Protein AF-A0A439D5F4-F1 (afdb_monomer)

Mean predicted aligned error: 13.76 Å

Structure (mmCIF, N/CA/C/O backbone):
data_AF-A0A439D5F4-F1
#
_entry.id   AF-A0A439D5F4-F1
#
loop_
_atom_site.group_PDB
_atom_site.id
_atom_site.type_symbol
_atom_site.label_atom_id
_atom_site.label_alt_id
_atom_site.label_comp_id
_atom_site.label_asym_id
_atom_site.label_entity_id
_atom_site.label_seq_id
_atom_site.pdbx_PDB_ins_code
_atom_site.Cartn_x
_atom_site.Cartn_y
_atom_site.Cartn_z
_atom_site.occupancy
_atom_site.B_iso_or_equiv
_atom_site.auth_seq_id
_atom_site.auth_comp_id
_atom_site.auth_asym_id
_atom_site.auth_atom_id
_atom_site.pdbx_PDB_model_num
ATOM 1 N N . MET A 1 1 ? 36.143 61.617 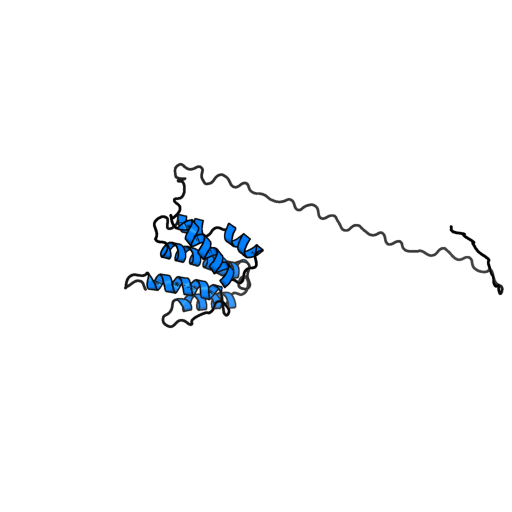34.468 1.00 37.94 1 MET A N 1
ATOM 2 C CA . MET A 1 1 ? 36.555 61.877 35.862 1.00 37.94 1 MET A CA 1
ATOM 3 C C . MET A 1 1 ? 35.369 61.564 36.759 1.00 37.94 1 MET A C 1
ATOM 5 O O . MET A 1 1 ? 34.377 62.273 36.701 1.00 37.94 1 MET A O 1
ATOM 9 N N . THR A 1 2 ? 35.429 60.448 37.481 1.00 38.16 2 THR A N 1
ATOM 10 C CA . THR A 1 2 ? 34.544 60.109 38.608 1.00 38.16 2 THR A CA 1
ATOM 11 C C . THR A 1 2 ? 34.894 60.964 39.829 1.00 38.16 2 THR A C 1
ATOM 13 O O . THR A 1 2 ? 36.027 61.440 39.935 1.00 38.16 2 THR A O 1
ATOM 16 N N . PRO A 1 3 ? 33.954 61.110 40.775 1.00 37.88 3 PRO A N 1
ATOM 17 C CA . PRO A 1 3 ? 34.287 60.671 42.128 1.00 37.88 3 PRO A CA 1
ATOM 18 C C . PRO A 1 3 ? 33.161 59.903 42.841 1.00 37.88 3 PRO A C 1
ATOM 20 O O . PRO A 1 3 ? 31.982 60.003 42.519 1.00 37.88 3 PRO A O 1
ATOM 23 N N . SER A 1 4 ? 33.609 59.113 43.814 1.00 30.73 4 SER A N 1
ATOM 24 C CA . SER A 1 4 ? 32.890 58.249 44.755 1.00 30.73 4 SER A CA 1
ATOM 25 C C . SER A 1 4 ? 32.649 58.981 46.079 1.00 30.73 4 SER A C 1
ATOM 27 O O . SER A 1 4 ? 33.542 59.729 46.470 1.00 30.73 4 SER A O 1
ATOM 29 N N . VAL A 1 5 ? 31.543 58.713 46.794 1.00 31.83 5 VAL A N 1
ATOM 30 C CA . VAL A 1 5 ? 31.436 58.857 48.267 1.00 31.83 5 VAL A CA 1
ATOM 31 C C . VAL A 1 5 ? 30.406 57.855 48.826 1.00 31.83 5 VAL A C 1
ATOM 33 O O . VAL A 1 5 ? 29.333 57.671 48.257 1.00 31.83 5 VAL A O 1
ATOM 36 N N . ILE A 1 6 ? 30.759 57.219 49.950 1.00 29.55 6 ILE A N 1
ATOM 37 C CA . ILE A 1 6 ? 30.029 56.188 50.707 1.00 29.55 6 ILE A CA 1
ATOM 38 C C . ILE A 1 6 ? 29.497 56.750 52.048 1.00 29.55 6 ILE A C 1
ATOM 40 O O . ILE A 1 6 ? 30.208 57.493 52.714 1.00 29.55 6 ILE A O 1
ATOM 44 N N . MET A 1 7 ? 28.285 56.286 52.407 1.00 28.64 7 MET A N 1
ATOM 45 C CA . MET A 1 7 ? 27.590 56.108 53.711 1.00 28.64 7 MET A CA 1
ATOM 46 C C . MET A 1 7 ? 27.517 57.204 54.785 1.00 28.64 7 MET A C 1
ATOM 48 O O . MET A 1 7 ? 28.527 57.713 55.255 1.00 28.64 7 MET A O 1
ATOM 52 N N . GLN A 1 8 ? 26.307 57.324 55.361 1.00 27.80 8 GLN A N 1
ATOM 53 C CA . GLN A 1 8 ? 26.107 57.469 56.808 1.00 27.80 8 GLN A CA 1
ATOM 54 C C . GLN A 1 8 ? 24.756 56.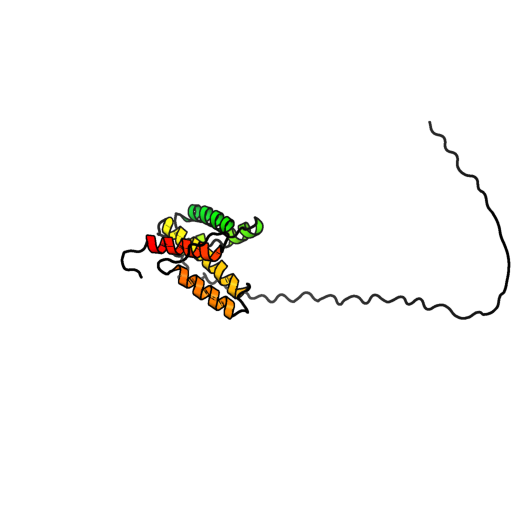898 57.296 1.00 27.80 8 GLN A C 1
ATOM 56 O O . GLN A 1 8 ? 23.768 56.850 56.568 1.00 27.80 8 GLN A O 1
ATOM 61 N N . THR A 1 9 ? 24.806 56.427 58.541 1.00 32.09 9 THR A N 1
ATOM 62 C CA . THR A 1 9 ? 23.892 55.600 59.348 1.00 32.09 9 THR A CA 1
ATOM 63 C C . THR A 1 9 ? 22.757 56.389 60.011 1.00 32.09 9 THR A C 1
ATOM 65 O O . THR A 1 9 ? 22.969 57.538 60.377 1.00 32.09 9 THR A O 1
ATOM 68 N N . THR A 1 10 ? 21.626 55.743 60.321 1.00 30.59 10 THR A N 1
ATOM 69 C CA . THR A 1 10 ? 20.812 56.057 61.517 1.00 30.59 10 THR A CA 1
ATOM 70 C C . THR A 1 10 ? 20.206 54.779 62.108 1.00 30.59 10 THR A C 1
ATOM 72 O O . THR A 1 10 ? 19.880 53.840 61.383 1.00 30.59 10 THR A O 1
ATOM 75 N N . ALA A 1 11 ? 20.140 54.739 63.437 1.00 31.47 11 ALA A N 1
ATOM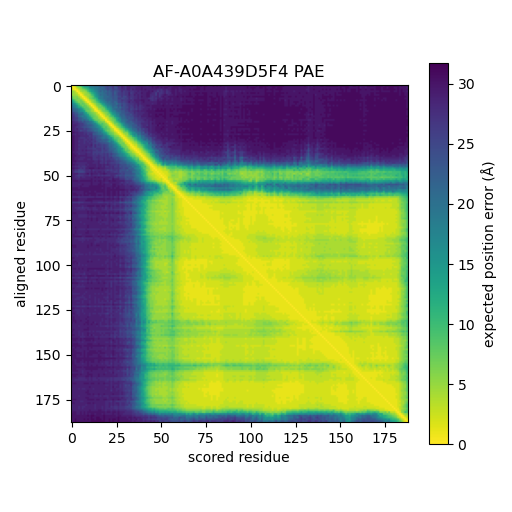 76 C CA . ALA A 1 11 ? 19.578 53.685 64.274 1.00 31.47 11 ALA A CA 1
ATOM 77 C C . ALA A 1 11 ? 18.358 54.246 65.019 1.00 31.47 11 ALA A C 1
ATOM 79 O O . ALA A 1 11 ? 18.370 55.431 65.334 1.00 31.47 11 ALA A O 1
ATOM 80 N N . ASP A 1 12 ? 17.385 53.396 65.356 1.00 32.75 12 ASP A N 1
ATOM 81 C CA . ASP A 1 12 ? 16.349 53.672 66.361 1.00 32.75 12 ASP A CA 1
ATOM 82 C C . ASP A 1 12 ? 16.028 52.400 67.170 1.00 32.75 12 ASP A C 1
ATOM 84 O O . ASP A 1 12 ? 16.261 51.275 66.725 1.00 32.75 12 ASP A O 1
ATOM 88 N N . VAL A 1 13 ? 15.575 52.610 68.408 1.00 30.94 13 VAL A N 1
ATOM 89 C CA . VAL A 1 13 ? 15.826 51.793 69.609 1.00 30.94 13 VAL A CA 1
ATOM 90 C C . VAL A 1 13 ? 14.531 51.555 70.432 1.00 30.94 13 VAL A C 1
ATOM 92 O O . VAL A 1 13 ? 13.838 52.524 70.713 1.00 30.94 13 VAL A O 1
ATOM 95 N N . LEU A 1 14 ? 14.321 50.289 70.880 1.00 35.31 14 LEU A N 1
ATOM 96 C CA . LEU A 1 14 ? 13.646 49.727 72.108 1.00 35.31 14 LEU A CA 1
ATOM 97 C C . LEU A 1 14 ? 12.112 49.881 72.334 1.00 35.31 14 LEU A C 1
ATOM 99 O O . LEU A 1 14 ? 11.541 50.782 71.728 1.00 35.31 14 LEU A O 1
ATOM 103 N N . PRO A 1 15 ? 11.400 49.030 73.151 1.00 39.34 15 PRO A N 1
ATOM 104 C CA . PRO A 1 15 ? 11.728 48.449 74.498 1.00 39.34 15 PRO A CA 1
ATOM 105 C C . PRO A 1 15 ? 11.286 46.962 74.697 1.00 39.34 15 PRO A C 1
ATOM 107 O O . PRO A 1 15 ? 10.858 46.335 73.738 1.00 39.34 15 PRO A O 1
ATOM 110 N N . GLU A 1 16 ? 11.227 46.290 75.860 1.00 32.47 16 GLU A N 1
ATOM 111 C CA . GLU A 1 16 ? 11.994 46.115 77.117 1.00 32.47 16 GLU A CA 1
ATOM 112 C C . GLU A 1 16 ? 11.330 44.888 77.828 1.00 32.47 16 GLU A C 1
ATOM 114 O O . GLU A 1 16 ? 10.107 44.848 77.852 1.00 32.47 16 GLU A O 1
ATOM 119 N N . GLN A 1 17 ? 12.127 43.912 78.322 1.00 31.16 17 GLN A N 1
ATOM 120 C CA . GLN A 1 17 ? 11.945 42.895 79.418 1.00 31.16 17 GLN A CA 1
ATOM 121 C C . GLN A 1 17 ? 10.594 42.133 79.616 1.00 31.16 17 GLN A C 1
ATOM 123 O O . GLN A 1 17 ? 9.529 42.657 79.348 1.00 31.16 17 GLN A O 1
ATOM 128 N N . ALA A 1 18 ? 10.450 40.899 80.131 1.00 28.98 18 ALA A N 1
ATOM 129 C CA . ALA A 1 18 ? 11.205 39.857 80.861 1.00 28.98 18 ALA A CA 1
ATOM 130 C C . ALA A 1 18 ? 10.537 38.490 80.481 1.00 28.98 18 ALA A C 1
ATOM 132 O O . ALA A 1 18 ? 9.513 38.498 79.808 1.00 28.98 18 ALA A O 1
ATOM 133 N N . ASP A 1 19 ? 10.983 37.267 80.770 1.00 36.06 19 ASP A N 1
ATOM 134 C CA . ASP A 1 19 ? 11.368 36.637 82.035 1.00 36.06 19 ASP A CA 1
ATOM 135 C C . ASP A 1 19 ? 11.936 35.239 81.697 1.00 36.06 19 ASP A C 1
ATOM 137 O O . ASP A 1 19 ? 11.441 34.537 80.809 1.00 36.06 19 ASP A O 1
ATOM 141 N N . HIS A 1 20 ? 13.005 34.853 82.387 1.00 36.19 20 HIS A N 1
ATOM 142 C CA . HIS A 1 20 ? 13.717 33.597 82.203 1.00 36.19 20 HIS A CA 1
ATOM 143 C C . HIS A 1 20 ? 13.084 32.509 83.067 1.00 36.19 20 HIS A C 1
ATOM 145 O O . HIS A 1 20 ? 13.501 32.280 84.201 1.00 36.19 20 HIS A O 1
ATOM 151 N N . SER A 1 21 ? 12.136 31.762 82.511 1.00 34.81 21 SER A N 1
ATOM 152 C CA . SER A 1 21 ? 11.763 30.478 83.097 1.00 34.81 21 SER A CA 1
ATOM 153 C C . SER A 1 21 ? 11.324 29.489 82.027 1.00 34.81 21 SER A C 1
ATOM 155 O O . SER A 1 21 ? 10.547 29.827 81.141 1.00 34.81 21 SER A O 1
ATOM 157 N N . SER A 1 22 ? 11.819 28.257 82.157 1.00 34.31 22 SER A N 1
ATOM 158 C CA . SER A 1 22 ? 11.564 27.050 81.351 1.00 34.31 22 SER A CA 1
ATOM 159 C C . SER A 1 22 ? 12.495 26.794 80.150 1.00 34.31 22 SER A C 1
ATOM 161 O O . SER A 1 22 ? 12.175 26.968 78.979 1.00 34.31 22 SER A O 1
ATOM 163 N N . LEU A 1 23 ? 13.680 26.266 80.475 1.00 37.53 23 LEU A N 1
ATOM 164 C CA . LEU A 1 23 ? 14.451 25.404 79.579 1.00 37.53 23 LEU A CA 1
ATOM 165 C C . LEU A 1 23 ? 13.646 24.122 79.308 1.00 37.53 23 LEU A C 1
ATOM 167 O O . LEU A 1 23 ? 13.549 23.262 80.183 1.00 37.53 23 LEU A O 1
ATOM 171 N N . THR A 1 24 ? 13.123 23.970 78.091 1.00 36.16 24 THR A N 1
ATOM 172 C CA . THR A 1 24 ? 12.555 22.699 77.616 1.00 36.16 24 THR A CA 1
ATOM 173 C C . THR A 1 24 ? 12.920 22.457 76.149 1.00 36.16 24 THR A C 1
ATOM 175 O O . THR A 1 24 ? 12.371 23.088 75.261 1.00 36.16 24 THR A O 1
ATOM 178 N N . GLN A 1 25 ? 13.897 21.556 75.985 1.00 34.09 25 GLN A N 1
ATOM 179 C CA . GLN A 1 25 ? 14.253 20.626 74.894 1.00 34.09 25 GLN A CA 1
ATOM 180 C C . GLN A 1 25 ? 14.259 21.070 73.405 1.00 34.09 25 GLN A C 1
ATOM 182 O O . GLN A 1 25 ? 13.336 21.725 72.938 1.00 34.09 25 GLN A O 1
ATOM 187 N N . PRO A 1 26 ? 15.295 20.672 72.629 1.00 33.34 26 PRO A N 1
ATOM 188 C CA . PRO A 1 26 ? 15.460 21.077 71.234 1.00 33.34 26 PRO A CA 1
ATOM 189 C C . PRO A 1 26 ? 14.440 20.425 70.287 1.00 33.34 26 PRO A C 1
ATOM 191 O O . PRO A 1 26 ? 14.163 19.231 70.367 1.00 33.34 26 PRO A O 1
ATOM 194 N N . ASP A 1 27 ? 13.937 21.253 69.371 1.00 36.59 27 ASP A N 1
ATOM 195 C CA . ASP A 1 27 ? 12.922 20.964 68.358 1.00 36.59 27 ASP A CA 1
ATOM 196 C C . ASP A 1 27 ? 13.448 20.003 67.271 1.00 36.59 27 ASP A C 1
ATOM 198 O O . ASP A 1 27 ? 14.426 20.281 66.566 1.00 36.59 27 ASP A O 1
ATOM 202 N N . GLU A 1 28 ? 12.794 18.847 67.143 1.00 37.41 28 GLU A N 1
ATOM 203 C CA . GLU A 1 28 ? 13.060 17.822 66.135 1.00 37.41 28 GLU A CA 1
ATOM 204 C C . GLU A 1 28 ? 12.654 18.313 64.737 1.00 37.41 28 GLU A C 1
ATOM 206 O O . GLU A 1 28 ? 11.601 17.967 64.189 1.00 37.41 28 GLU A O 1
ATOM 211 N N . THR A 1 29 ? 13.534 19.071 64.085 1.00 38.25 29 THR A N 1
ATOM 212 C CA . THR A 1 29 ? 13.390 19.322 62.649 1.00 38.25 29 THR A CA 1
ATOM 213 C C . THR A 1 29 ? 13.688 18.026 61.892 1.00 38.25 29 THR A C 1
ATOM 215 O O . THR A 1 29 ? 14.838 17.676 61.624 1.00 38.25 29 THR A O 1
ATOM 218 N N . LYS A 1 30 ? 12.627 17.286 61.549 1.00 43.28 30 LYS A N 1
ATOM 219 C CA . LYS A 1 30 ? 12.653 16.086 60.702 1.00 43.28 30 LYS A CA 1
ATOM 220 C C . LYS A 1 30 ? 13.284 16.394 59.343 1.00 43.28 30 LYS A C 1
ATOM 222 O O . LYS A 1 30 ? 12.599 16.752 58.384 1.00 43.28 30 LYS A O 1
ATOM 227 N N . MET A 1 31 ? 14.587 16.162 59.229 1.00 36.16 31 MET A N 1
ATOM 228 C CA . MET A 1 31 ? 15.261 16.003 57.947 1.00 36.16 31 MET A CA 1
ATOM 229 C C . MET A 1 31 ? 14.763 14.690 57.328 1.00 36.16 31 MET A C 1
ATOM 231 O O . MET A 1 31 ? 15.283 13.612 57.608 1.00 36.16 31 MET A O 1
ATOM 235 N N . LYS A 1 32 ? 13.691 14.753 56.527 1.00 48.19 32 LYS A N 1
ATOM 236 C CA . LYS A 1 32 ? 13.244 13.607 55.727 1.00 48.19 32 LYS A CA 1
ATOM 237 C C . LYS A 1 32 ? 14.382 13.227 54.783 1.00 48.19 32 LYS A C 1
ATOM 239 O O . LYS A 1 32 ? 14.607 13.901 53.779 1.00 48.19 32 LYS A O 1
ATOM 244 N N . LEU A 1 33 ? 15.092 12.149 55.111 1.00 41.66 33 LEU A N 1
ATOM 245 C CA . LEU A 1 33 ? 16.032 11.503 54.207 1.00 41.66 33 LEU A CA 1
ATOM 246 C C . LEU A 1 33 ? 15.288 11.210 52.897 1.00 41.66 33 LEU A C 1
ATOM 248 O O . LEU A 1 33 ? 14.329 10.435 52.868 1.00 41.66 33 LEU A O 1
ATOM 252 N N . ARG A 1 34 ? 15.700 11.862 51.809 1.00 46.78 34 ARG A N 1
ATOM 253 C CA . ARG A 1 34 ? 15.220 11.545 50.466 1.00 46.78 34 ARG A CA 1
ATOM 254 C C . ARG A 1 34 ? 15.757 10.163 50.118 1.00 46.78 34 ARG A C 1
ATOM 256 O O . ARG A 1 34 ? 16.908 10.038 49.714 1.00 46.78 34 ARG A O 1
ATOM 263 N N . VAL A 1 35 ? 14.934 9.134 50.301 1.00 50.44 35 VAL A N 1
ATOM 264 C CA . VAL A 1 35 ? 15.250 7.778 49.845 1.00 50.44 35 VAL A CA 1
ATOM 265 C C . VAL A 1 35 ? 15.429 7.846 48.322 1.00 50.44 35 VAL A C 1
ATOM 267 O O . VAL A 1 35 ? 14.503 8.286 47.629 1.00 50.44 35 VAL A O 1
ATOM 270 N N . PRO A 1 36 ? 16.606 7.494 47.776 1.00 53.06 36 PRO A N 1
ATOM 271 C CA . PRO A 1 36 ? 16.790 7.414 46.336 1.00 53.06 36 PRO A CA 1
ATOM 272 C C . PRO A 1 36 ? 15.773 6.422 45.770 1.00 53.06 36 PRO A C 1
ATOM 274 O O . PRO A 1 36 ? 15.643 5.309 46.279 1.00 53.06 36 PRO A O 1
ATOM 277 N N . LYS A 1 37 ? 15.035 6.815 44.724 1.00 55.03 37 LYS A N 1
ATOM 278 C CA . LYS A 1 37 ? 14.256 5.841 43.950 1.00 55.03 37 LYS A CA 1
ATOM 279 C C . LYS A 1 37 ? 15.229 4.758 43.465 1.00 55.03 37 LYS A C 1
ATOM 281 O O . LYS A 1 37 ? 16.321 5.129 43.025 1.00 55.03 37 LYS A O 1
ATOM 286 N N . PRO A 1 38 ? 14.867 3.465 43.541 1.00 50.81 38 PRO A N 1
ATOM 287 C CA . PRO A 1 38 ? 15.734 2.403 43.058 1.00 50.81 38 PRO A CA 1
ATOM 288 C C . PRO A 1 38 ? 16.098 2.697 41.604 1.00 50.81 38 PRO A C 1
ATOM 290 O O . PRO A 1 38 ? 15.226 2.966 40.773 1.00 50.81 38 PRO A O 1
ATOM 293 N N . VAL A 1 39 ? 17.401 2.713 41.329 1.00 60.22 39 VAL A N 1
ATOM 294 C CA . VAL A 1 39 ? 17.927 2.761 39.968 1.00 60.22 39 VAL A CA 1
ATOM 295 C C . VAL A 1 39 ? 17.353 1.532 39.274 1.00 60.22 39 VAL A C 1
ATOM 297 O O . VAL A 1 39 ? 17.641 0.414 39.692 1.00 60.22 39 VAL A O 1
ATOM 300 N N . LYS A 1 40 ? 16.479 1.726 38.279 1.00 62.97 40 LYS A N 1
ATOM 301 C CA . LYS A 1 40 ? 16.047 0.614 37.429 1.00 62.97 40 LYS A CA 1
ATOM 302 C C . LYS A 1 40 ? 17.314 0.058 36.789 1.00 62.97 40 LYS A C 1
ATOM 304 O O . LYS A 1 40 ? 17.977 0.784 36.046 1.00 62.97 40 LYS A O 1
ATOM 309 N N . GLU A 1 41 ? 17.675 -1.176 37.132 1.00 62.59 41 GLU A N 1
ATOM 310 C CA . GLU A 1 41 ? 18.752 -1.877 36.443 1.00 62.59 41 GLU A CA 1
ATOM 311 C C . GLU A 1 41 ? 18.462 -1.842 34.938 1.00 62.59 41 GLU A C 1
ATOM 313 O O . GLU A 1 41 ? 17.293 -1.941 34.543 1.00 62.59 41 GLU A O 1
ATOM 318 N N . PRO A 1 42 ? 19.479 -1.623 34.089 1.00 62.69 42 PRO A N 1
ATOM 319 C CA . PRO A 1 42 ? 19.266 -1.583 32.654 1.00 62.69 42 PRO A CA 1
ATOM 320 C C . PRO A 1 42 ? 18.644 -2.914 32.229 1.00 62.69 42 PRO A C 1
ATOM 322 O O . PRO A 1 42 ? 19.258 -3.964 32.410 1.00 62.69 42 PRO A O 1
ATOM 325 N N . GLU A 1 43 ? 17.418 -2.866 31.697 1.00 71.31 43 GLU A N 1
ATOM 326 C CA . GLU A 1 43 ? 16.736 -4.050 31.180 1.00 71.31 43 GLU A CA 1
ATOM 327 C C . GLU A 1 43 ? 17.685 -4.791 30.240 1.00 71.31 43 GLU A C 1
ATOM 329 O O . GLU A 1 43 ? 18.160 -4.246 29.237 1.00 71.31 43 GLU A O 1
ATOM 334 N N . GLN A 1 44 ? 18.011 -6.030 30.605 1.00 73.62 44 GLN A N 1
ATOM 335 C CA . GLN A 1 44 ? 18.928 -6.860 29.846 1.00 73.62 44 GLN A CA 1
ATOM 336 C C . GLN A 1 44 ? 18.295 -7.136 28.480 1.00 73.62 44 GLN A C 1
ATOM 338 O O . GLN A 1 44 ? 17.391 -7.963 28.354 1.00 73.62 44 GLN A O 1
ATOM 343 N N . ARG A 1 45 ? 18.738 -6.399 27.453 1.00 78.50 45 ARG A N 1
ATOM 344 C CA . ARG A 1 45 ? 18.238 -6.541 26.082 1.00 78.50 45 ARG A CA 1
ATOM 345 C C . ARG A 1 45 ? 18.478 -7.973 25.618 1.00 78.50 45 ARG A C 1
ATOM 347 O O . ARG A 1 45 ? 19.611 -8.360 25.339 1.00 78.50 45 ARG A O 1
ATOM 354 N N . ARG A 1 46 ? 17.406 -8.760 25.536 1.00 87.50 46 ARG A N 1
ATOM 355 C CA . ARG A 1 46 ? 17.434 -10.082 24.909 1.00 87.50 46 ARG A CA 1
ATOM 356 C C . ARG A 1 46 ? 17.633 -9.873 23.411 1.00 87.50 46 ARG A C 1
ATOM 358 O O . ARG A 1 46 ? 16.856 -9.158 22.786 1.00 87.50 46 ARG A O 1
ATOM 365 N N . SER A 1 47 ? 18.676 -10.465 22.846 1.00 89.81 47 SER A N 1
ATOM 366 C CA . SER A 1 47 ? 18.932 -10.443 21.408 1.00 89.81 47 SER A CA 1
ATOM 367 C C . SER A 1 47 ? 18.980 -11.866 20.863 1.00 89.81 47 SER A C 1
ATOM 369 O O . SER A 1 47 ? 19.393 -12.802 21.547 1.00 89.81 47 SER A O 1
ATOM 371 N N . VAL A 1 48 ? 18.531 -12.022 19.620 1.00 91.88 48 VAL A N 1
ATOM 372 C CA . VAL A 1 48 ? 18.615 -13.270 18.859 1.00 91.88 48 VAL A CA 1
ATOM 373 C C . VAL A 1 48 ? 19.469 -12.994 17.629 1.00 91.88 48 VAL A C 1
ATOM 375 O O . VAL A 1 48 ? 19.321 -11.958 16.981 1.00 91.88 48 VAL A O 1
ATOM 378 N N . ARG A 1 49 ? 20.387 -13.907 17.307 1.00 92.44 49 ARG A N 1
ATOM 379 C CA . ARG A 1 49 ? 21.191 -13.830 16.084 1.00 92.44 49 ARG A CA 1
ATOM 380 C C . ARG A 1 49 ? 20.435 -14.514 14.949 1.00 92.44 49 ARG A C 1
ATOM 382 O O . ARG A 1 49 ? 20.309 -15.735 14.960 1.00 92.44 49 ARG A O 1
ATOM 389 N N . ILE A 1 50 ? 19.985 -13.739 13.965 1.00 89.56 50 ILE A N 1
ATOM 390 C CA . ILE A 1 50 ? 19.434 -14.284 12.719 1.00 89.56 50 ILE A CA 1
ATOM 391 C C . ILE A 1 50 ? 20.617 -14.727 11.835 1.00 89.56 50 ILE A C 1
ATOM 393 O O . ILE A 1 50 ? 21.521 -13.918 11.601 1.00 89.56 50 ILE A O 1
ATOM 397 N N . PRO A 1 51 ? 20.689 -16.002 11.409 1.00 89.62 51 PRO A N 1
ATOM 398 C CA . PRO A 1 51 ? 21.739 -16.470 10.506 1.00 89.62 51 PRO A CA 1
ATOM 399 C C . PRO A 1 51 ? 21.554 -15.893 9.096 1.00 89.62 51 PRO A C 1
ATOM 401 O O . PRO A 1 51 ? 20.492 -15.374 8.764 1.00 89.62 51 PRO A O 1
ATOM 404 N N . ASP A 1 52 ? 22.580 -16.001 8.251 1.00 86.69 52 ASP A N 1
ATOM 405 C CA . ASP A 1 52 ? 22.453 -15.621 6.844 1.00 86.69 52 ASP A CA 1
ATOM 406 C C . ASP A 1 52 ? 21.508 -16.585 6.109 1.00 86.69 52 ASP A C 1
ATOM 408 O O . ASP A 1 52 ? 21.877 -17.717 5.772 1.00 86.69 52 ASP A O 1
ATOM 412 N N . LEU A 1 53 ? 20.282 -16.114 5.869 1.00 83.69 53 LEU A N 1
ATOM 413 C CA . LEU A 1 53 ? 19.229 -16.857 5.179 1.00 83.69 53 LEU A CA 1
ATOM 414 C C . LEU A 1 53 ? 19.450 -16.932 3.655 1.00 83.69 53 LEU A C 1
ATOM 416 O O . LEU A 1 53 ? 18.754 -17.685 2.980 1.00 83.69 53 LEU A O 1
ATOM 420 N N . PHE A 1 54 ? 20.430 -16.201 3.111 1.00 78.38 54 PHE A N 1
ATOM 421 C CA . PHE A 1 54 ? 20.704 -16.076 1.675 1.00 78.38 54 PHE A CA 1
ATOM 422 C C . PHE A 1 54 ? 21.952 -16.847 1.225 1.00 78.38 54 PHE A C 1
ATOM 424 O O . PHE A 1 54 ? 22.462 -16.626 0.129 1.00 78.38 54 PHE A O 1
ATOM 431 N N . SER A 1 55 ? 22.430 -17.786 2.037 1.00 76.00 55 SER A N 1
ATOM 432 C CA . SER A 1 55 ? 23.659 -18.555 1.795 1.00 76.00 55 SER A CA 1
ATOM 433 C C . SER A 1 55 ? 23.484 -19.789 0.885 1.00 76.00 55 SER A C 1
ATOM 435 O O . SER A 1 55 ? 24.438 -20.531 0.649 1.00 76.00 55 SER A O 1
ATOM 437 N N . SER A 1 56 ? 22.278 -20.025 0.354 1.00 75.94 56 SER A N 1
ATOM 438 C CA . SER A 1 56 ? 21.953 -21.183 -0.496 1.00 75.94 56 SER A CA 1
ATOM 439 C C . SER A 1 56 ? 22.341 -20.983 -1.968 1.00 75.94 56 SER A C 1
ATOM 441 O O . SER A 1 56 ? 22.295 -19.874 -2.489 1.00 75.94 56 SER A O 1
ATOM 443 N N . ILE A 1 57 ? 22.614 -22.080 -2.687 1.00 60.88 57 ILE A N 1
ATOM 444 C CA . ILE A 1 57 ? 22.801 -22.100 -4.154 1.00 60.88 57 ILE A CA 1
ATOM 445 C C . ILE A 1 57 ? 21.583 -21.559 -4.928 1.00 60.88 57 ILE A C 1
ATOM 447 O O . ILE A 1 57 ? 21.716 -21.104 -6.059 1.00 60.88 57 ILE A O 1
ATOM 451 N N . MET A 1 58 ? 20.404 -21.570 -4.299 1.00 64.31 58 MET A N 1
ATOM 452 C CA . MET A 1 58 ? 19.165 -21.002 -4.843 1.00 64.31 58 MET A CA 1
ATOM 453 C C . MET A 1 58 ? 19.024 -19.495 -4.574 1.00 64.31 58 MET A C 1
ATOM 455 O O . MET A 1 58 ? 18.025 -18.894 -4.959 1.00 64.31 58 MET A O 1
ATOM 459 N N . SER A 1 59 ? 20.002 -18.877 -3.905 1.00 75.62 59 SER A N 1
ATOM 460 C CA . SER A 1 59 ? 20.008 -17.451 -3.587 1.00 75.62 59 SER A CA 1
ATOM 461 C C . SER A 1 59 ? 20.426 -16.646 -4.816 1.00 75.62 59 SER A C 1
ATOM 463 O O . SER A 1 59 ? 21.574 -16.238 -4.997 1.00 75.62 59 SER A O 1
ATOM 465 N N . THR A 1 60 ? 19.483 -16.481 -5.736 1.00 76.69 60 THR A N 1
ATOM 466 C CA . THR A 1 60 ? 19.667 -15.641 -6.915 1.00 76.69 60 THR A CA 1
ATOM 467 C C . THR A 1 60 ? 19.502 -14.178 -6.544 1.00 76.69 60 THR A C 1
ATOM 469 O O . THR A 1 60 ? 18.625 -13.825 -5.753 1.00 76.69 60 THR A O 1
ATOM 472 N N . ARG A 1 61 ? 20.302 -13.302 -7.162 1.00 81.75 61 ARG A N 1
ATOM 473 C CA . ARG A 1 61 ? 20.072 -11.860 -7.041 1.00 81.75 61 ARG A CA 1
ATOM 474 C C . ARG A 1 61 ? 18.670 -11.532 -7.561 1.00 81.75 61 ARG A C 1
ATOM 476 O O . ARG A 1 61 ? 18.342 -11.968 -8.666 1.00 81.75 61 ARG A O 1
ATOM 483 N N . PRO A 1 62 ? 17.864 -10.777 -6.803 1.00 83.62 62 PRO A N 1
ATOM 484 C CA . PRO A 1 62 ? 16.533 -10.417 -7.249 1.00 83.62 62 PRO A CA 1
ATOM 485 C C . PRO A 1 62 ? 16.613 -9.564 -8.515 1.00 83.62 62 PRO A C 1
ATOM 487 O O . PRO A 1 62 ? 17.429 -8.645 -8.616 1.00 83.62 62 PRO A O 1
ATOM 490 N N . VAL A 1 63 ? 15.753 -9.874 -9.482 1.00 92.12 63 VAL A N 1
ATOM 491 C CA . VAL A 1 63 ? 15.546 -9.019 -10.650 1.00 92.12 63 VAL A CA 1
ATOM 492 C C . VAL A 1 63 ? 14.635 -7.878 -10.220 1.00 92.12 63 VAL A C 1
ATOM 494 O O . VAL A 1 63 ? 13.559 -8.109 -9.677 1.00 92.12 63 VAL A O 1
ATOM 497 N N . VAL A 1 64 ? 15.077 -6.645 -10.450 1.00 95.88 64 VAL A N 1
ATOM 498 C CA . VAL A 1 64 ? 14.302 -5.443 -10.137 1.00 95.88 64 VAL A CA 1
ATOM 499 C C . VAL A 1 64 ? 13.646 -4.947 -11.418 1.00 95.88 64 VAL A C 1
ATOM 501 O O . VAL A 1 64 ? 14.315 -4.797 -12.441 1.00 95.88 64 VAL A O 1
ATOM 504 N N . ASN A 1 65 ? 12.341 -4.688 -11.360 1.00 98.06 65 ASN A N 1
ATOM 505 C CA . ASN A 1 65 ? 11.589 -4.114 -12.467 1.00 98.06 65 ASN A CA 1
ATOM 506 C C . ASN A 1 65 ? 12.220 -2.798 -12.958 1.00 98.06 65 ASN A C 1
ATOM 508 O O . ASN A 1 65 ? 12.536 -1.908 -12.167 1.00 98.06 65 ASN A O 1
ATOM 512 N N . GLN A 1 66 ? 12.353 -2.653 -14.279 1.00 97.88 66 GLN A N 1
ATOM 513 C CA . GLN A 1 66 ? 12.935 -1.473 -14.932 1.00 97.88 66 GLN A CA 1
ATOM 514 C C . GLN A 1 66 ? 12.251 -0.144 -14.557 1.00 97.88 66 GLN A C 1
ATOM 516 O O . GLN A 1 66 ? 12.887 0.906 -14.587 1.00 97.88 66 GLN A O 1
ATOM 521 N N . ASN A 1 67 ? 10.972 -0.186 -14.174 1.00 98.25 67 ASN A N 1
ATOM 522 C CA . ASN A 1 67 ? 10.176 0.988 -13.817 1.00 98.25 67 ASN A CA 1
ATOM 523 C C . ASN A 1 67 ? 10.289 1.375 -12.329 1.00 98.25 67 ASN A C 1
ATOM 525 O O . ASN A 1 67 ? 9.670 2.356 -11.916 1.00 98.25 67 ASN A O 1
ATOM 529 N N . HIS A 1 68 ? 11.072 0.638 -11.527 1.00 97.94 68 HIS A N 1
ATOM 530 C CA . HIS A 1 68 ? 11.157 0.786 -10.069 1.00 97.94 68 HIS A CA 1
ATOM 531 C C . HIS A 1 68 ? 11.320 2.242 -9.616 1.00 97.94 68 HIS A C 1
ATOM 533 O O . HIS A 1 68 ? 10.505 2.736 -8.847 1.00 97.94 68 HIS A O 1
ATOM 539 N N . PHE A 1 69 ? 12.335 2.958 -10.110 1.00 97.62 69 PHE A N 1
ATOM 540 C CA . PHE A 1 69 ? 12.636 4.308 -9.618 1.00 97.62 69 PHE A CA 1
ATOM 541 C C . PHE A 1 69 ? 11.501 5.304 -9.872 1.00 97.62 69 PHE A C 1
ATOM 543 O O . PHE A 1 69 ? 11.199 6.129 -9.009 1.00 97.62 69 PHE A O 1
ATOM 550 N N . LYS A 1 70 ? 10.860 5.215 -11.044 1.00 98.25 70 LYS A N 1
ATOM 551 C CA . LYS A 1 70 ? 9.738 6.083 -11.406 1.00 98.25 70 LYS A CA 1
ATOM 552 C C . LYS A 1 70 ? 8.519 5.771 -10.538 1.00 98.25 70 LYS A C 1
ATOM 554 O O . LYS A 1 70 ? 8.008 6.662 -9.860 1.00 98.25 70 LYS A O 1
ATOM 559 N N . VAL A 1 71 ? 8.113 4.500 -10.508 1.00 98.44 71 VAL A N 1
ATOM 560 C CA . VAL A 1 71 ? 6.919 4.053 -9.778 1.00 98.44 71 VAL A CA 1
ATOM 561 C C . VAL A 1 71 ? 7.076 4.264 -8.276 1.00 98.44 71 VAL A C 1
ATOM 563 O O . VAL A 1 71 ? 6.138 4.734 -7.639 1.00 98.44 71 VAL A O 1
ATOM 566 N N . LYS A 1 72 ? 8.268 4.026 -7.718 1.00 98.19 72 LYS A N 1
ATOM 567 C CA . LYS A 1 72 ? 8.587 4.317 -6.317 1.00 98.19 72 LYS A CA 1
ATOM 568 C C . LYS A 1 72 ? 8.363 5.786 -5.990 1.00 98.19 72 LYS A C 1
ATOM 570 O O . LYS A 1 72 ? 7.619 6.108 -5.072 1.00 98.19 72 LYS A O 1
ATOM 575 N N . ALA A 1 73 ? 8.979 6.683 -6.760 1.00 98.12 73 ALA A N 1
ATOM 576 C CA . ALA A 1 73 ? 8.906 8.112 -6.485 1.00 98.12 73 ALA A CA 1
ATOM 577 C C . ALA A 1 73 ? 7.462 8.638 -6.561 1.00 98.12 73 ALA A C 1
ATOM 579 O O . ALA A 1 73 ? 7.063 9.485 -5.764 1.00 98.12 73 ALA A O 1
ATOM 580 N N . GLU A 1 74 ? 6.673 8.154 -7.519 1.00 98.12 74 GLU A N 1
ATOM 581 C CA . GLU A 1 74 ? 5.258 8.513 -7.645 1.00 98.12 74 GLU A CA 1
ATOM 582 C C . GLU A 1 74 ? 4.386 7.866 -6.562 1.00 98.12 74 GLU A C 1
ATOM 584 O O . GLU A 1 74 ? 3.429 8.490 -6.099 1.00 98.12 74 GLU A O 1
ATOM 589 N N . GLY A 1 75 ? 4.685 6.625 -6.180 1.00 98.00 75 GLY A N 1
ATOM 590 C CA . GLY A 1 75 ? 3.986 5.863 -5.146 1.00 98.00 75 GLY A CA 1
ATOM 591 C C . GLY A 1 75 ? 4.138 6.487 -3.778 1.00 98.00 75 GLY A C 1
ATOM 592 O O . GLY A 1 75 ? 3.141 6.838 -3.153 1.00 98.00 75 GLY A O 1
ATOM 593 N N . ASP A 1 76 ? 5.384 6.729 -3.380 1.00 98.06 76 ASP A N 1
ATOM 594 C CA . ASP A 1 76 ? 5.724 7.304 -2.082 1.00 98.06 76 ASP A CA 1
ATOM 595 C C . ASP A 1 76 ? 5.097 8.697 -1.918 1.00 98.06 76 ASP A C 1
ATOM 597 O O . ASP A 1 76 ? 4.485 8.993 -0.896 1.00 98.06 76 ASP A O 1
ATOM 601 N N . ARG A 1 77 ? 5.152 9.551 -2.953 1.00 98.00 77 ARG A N 1
ATOM 602 C CA . ARG A 1 77 ? 4.495 10.871 -2.905 1.00 98.00 77 ARG A CA 1
ATOM 603 C C . ARG A 1 77 ? 2.980 10.767 -2.772 1.00 98.00 77 ARG A C 1
ATOM 605 O O . ARG A 1 77 ? 2.372 11.579 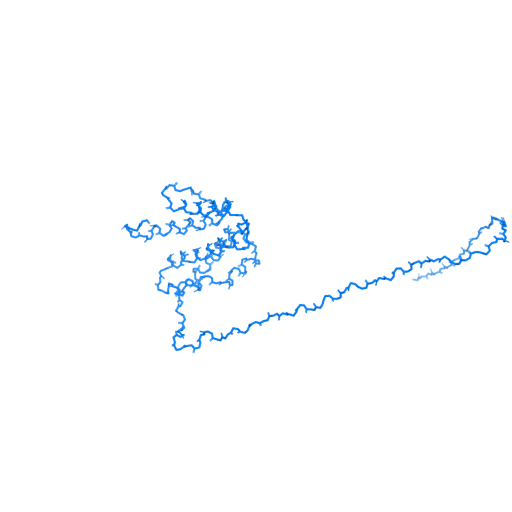-2.076 1.00 98.00 77 ARG A O 1
ATOM 612 N N . TRP A 1 78 ? 2.370 9.823 -3.482 1.00 98.19 78 TRP A N 1
ATOM 613 C CA . TRP A 1 78 ? 0.924 9.652 -3.467 1.00 98.19 78 TRP A CA 1
ATOM 614 C C . TRP A 1 78 ? 0.445 9.145 -2.109 1.00 98.19 78 TRP A C 1
ATOM 616 O O . TRP A 1 78 ? -0.408 9.791 -1.508 1.00 98.19 78 TRP A O 1
ATOM 626 N N . ILE A 1 79 ? 1.029 8.062 -1.588 1.00 98.12 79 ILE A N 1
ATOM 627 C CA . ILE A 1 79 ? 0.586 7.481 -0.317 1.00 98.12 79 ILE A CA 1
ATOM 628 C C . ILE A 1 79 ? 0.806 8.447 0.851 1.00 98.12 79 ILE A C 1
ATOM 630 O O . ILE A 1 79 ? -0.089 8.606 1.676 1.00 98.12 79 ILE A O 1
ATOM 634 N N . SER A 1 80 ? 1.925 9.184 0.871 1.00 98.00 80 SER A N 1
ATOM 635 C CA . SER A 1 80 ? 2.177 10.204 1.895 1.00 98.00 80 SER A CA 1
ATOM 636 C C . SER A 1 80 ? 1.125 11.309 1.895 1.00 98.00 80 SER A C 1
ATOM 638 O O . SER A 1 80 ? 0.764 11.804 2.960 1.00 98.00 80 SER A O 1
ATOM 640 N N . LYS A 1 81 ? 0.602 11.679 0.718 1.00 98.06 81 LYS A N 1
ATOM 641 C CA . LYS A 1 81 ? -0.501 12.638 0.611 1.00 98.06 81 LYS A CA 1
ATOM 642 C C . LYS A 1 81 ? -1.814 12.040 1.118 1.00 98.06 81 LYS A C 1
ATOM 644 O O . LYS A 1 81 ? -2.500 12.700 1.888 1.00 98.06 81 LYS A O 1
ATOM 649 N N . ILE A 1 82 ? -2.163 10.829 0.680 1.00 98.06 82 ILE A N 1
ATOM 650 C CA . ILE A 1 82 ? -3.439 10.183 1.026 1.00 98.06 82 ILE A CA 1
ATOM 651 C C . ILE A 1 82 ? -3.543 9.922 2.529 1.00 98.06 82 ILE A C 1
ATOM 653 O O . ILE A 1 82 ? -4.564 10.231 3.128 1.00 98.06 82 ILE A O 1
ATOM 657 N N . MET A 1 83 ? -2.466 9.444 3.149 1.00 97.00 83 MET A N 1
ATOM 658 C CA . MET A 1 83 ? -2.425 9.190 4.591 1.00 97.00 83 MET A CA 1
ATOM 659 C C . MET A 1 83 ? -2.091 10.438 5.424 1.00 97.00 83 MET A C 1
ATOM 661 O O . MET A 1 83 ? -1.859 10.320 6.624 1.00 97.00 83 MET A O 1
ATOM 665 N N . ASN A 1 84 ? -2.015 11.623 4.801 1.00 96.69 84 ASN A N 1
ATOM 666 C CA . ASN A 1 84 ? -1.693 12.893 5.459 1.00 96.69 84 ASN A CA 1
ATOM 667 C C . ASN A 1 84 ? -0.439 12.817 6.364 1.00 96.69 84 ASN A C 1
ATOM 669 O O . ASN A 1 84 ? -0.443 13.256 7.515 1.00 96.69 84 ASN A O 1
ATOM 673 N N . MET A 1 85 ? 0.636 12.206 5.857 1.00 96.00 85 MET A N 1
ATOM 674 C CA . MET A 1 85 ? 1.848 11.951 6.637 1.00 96.00 85 MET A CA 1
ATOM 675 C C . MET A 1 85 ? 2.672 13.221 6.851 1.00 96.00 85 MET A C 1
ATOM 677 O O . MET A 1 85 ? 2.894 14.001 5.923 1.00 96.00 85 MET A O 1
ATOM 681 N N . ASP A 1 86 ? 3.242 13.361 8.049 1.00 97.19 86 ASP A N 1
ATOM 682 C CA . ASP A 1 86 ? 4.321 14.318 8.283 1.00 97.19 86 ASP A CA 1
ATOM 683 C C . ASP A 1 86 ? 5.641 13.869 7.621 1.00 97.19 86 ASP A C 1
ATOM 685 O O . ASP A 1 86 ? 5.799 12.733 7.162 1.00 97.19 86 ASP A O 1
ATOM 689 N N . GLU A 1 87 ? 6.623 14.773 7.565 1.00 96.31 87 GLU A N 1
ATOM 690 C CA . GLU A 1 87 ? 7.911 14.512 6.908 1.00 96.31 87 GLU A CA 1
ATOM 691 C C . GLU A 1 87 ? 8.630 13.292 7.503 1.00 96.31 87 GLU A C 1
ATOM 693 O O . GLU A 1 87 ? 9.203 12.476 6.778 1.00 96.31 87 GLU A O 1
ATOM 698 N N . LYS A 1 88 ? 8.562 13.124 8.827 1.00 97.06 88 LYS A N 1
ATOM 699 C CA . LYS A 1 88 ? 9.221 12.024 9.536 1.00 97.06 88 LYS A CA 1
ATOM 700 C C . LYS A 1 88 ? 8.590 10.676 9.186 1.00 97.06 88 LYS A C 1
ATOM 702 O O . LYS A 1 88 ? 9.311 9.706 8.944 1.00 97.06 88 LYS A O 1
ATOM 707 N N . THR A 1 89 ? 7.265 10.615 9.166 1.00 94.38 89 THR A N 1
ATOM 708 C CA . THR A 1 89 ? 6.481 9.415 8.858 1.00 94.38 89 THR A CA 1
ATOM 709 C C . THR A 1 89 ? 6.633 9.052 7.390 1.00 94.38 89 THR A C 1
ATOM 711 O O . THR A 1 89 ? 6.953 7.907 7.080 1.00 94.38 89 THR A O 1
ATOM 714 N N . SER A 1 90 ? 6.559 10.040 6.497 1.00 95.06 90 SER A N 1
ATOM 715 C CA . SER A 1 90 ? 6.825 9.871 5.066 1.00 95.06 90 SER A CA 1
ATOM 716 C C . SER A 1 90 ? 8.240 9.328 4.806 1.00 95.06 90 SER A C 1
ATOM 718 O O . SER A 1 90 ? 8.424 8.375 4.043 1.00 95.06 90 SER A O 1
ATOM 720 N N . ALA A 1 91 ? 9.254 9.856 5.503 1.00 95.88 91 ALA A N 1
ATOM 721 C CA . ALA A 1 91 ? 10.628 9.369 5.398 1.00 95.88 91 ALA A CA 1
ATOM 722 C C . ALA A 1 91 ? 10.802 7.944 5.950 1.00 95.88 91 ALA A C 1
ATOM 724 O O . ALA A 1 91 ? 11.616 7.182 5.424 1.00 95.88 91 ALA A O 1
ATOM 725 N N . LYS A 1 92 ? 10.059 7.566 7.002 1.00 93.69 92 LYS A N 1
ATOM 726 C CA . LYS A 1 92 ? 10.019 6.183 7.502 1.00 93.69 92 LYS A CA 1
ATOM 727 C C . LYS A 1 92 ? 9.374 5.262 6.462 1.00 93.69 92 LYS A C 1
ATOM 729 O O . LYS A 1 92 ? 9.989 4.261 6.114 1.00 93.69 92 LYS A O 1
ATOM 734 N N . ASN A 1 93 ? 8.212 5.633 5.924 1.00 92.50 93 ASN A N 1
ATOM 735 C CA . ASN A 1 93 ? 7.489 4.841 4.929 1.00 92.50 93 ASN A CA 1
ATOM 736 C C . ASN A 1 93 ? 8.325 4.608 3.658 1.00 92.50 93 ASN A C 1
ATOM 738 O O . ASN A 1 93 ? 8.495 3.481 3.204 1.00 92.50 93 ASN A O 1
ATOM 742 N N . THR A 1 94 ? 8.969 5.665 3.156 1.00 94.69 94 THR A N 1
ATOM 743 C CA . THR A 1 94 ? 9.852 5.614 1.976 1.00 94.69 94 THR A CA 1
ATOM 744 C C . THR A 1 94 ? 10.993 4.596 2.132 1.00 94.69 94 THR A C 1
ATOM 746 O O . THR A 1 94 ? 11.424 4.001 1.139 1.00 94.69 94 THR A O 1
ATOM 749 N N . LYS A 1 95 ? 11.489 4.385 3.363 1.00 95.56 95 LYS A N 1
ATOM 750 C CA . LYS A 1 95 ? 12.578 3.442 3.676 1.00 95.56 95 LYS A CA 1
ATOM 751 C C . LYS A 1 95 ? 12.136 1.981 3.725 1.00 95.56 95 LYS A C 1
ATOM 753 O O . LYS A 1 95 ? 12.993 1.124 3.535 1.00 95.56 95 LYS A O 1
ATOM 758 N N . SER A 1 96 ? 10.855 1.695 3.969 1.00 92.88 96 SER A N 1
ATOM 759 C CA . SER A 1 96 ? 10.318 0.326 3.897 1.00 92.88 96 SER A CA 1
ATOM 760 C C . SER A 1 96 ? 10.399 -0.246 2.477 1.00 92.88 96 SER A C 1
ATOM 762 O O . SER A 1 96 ? 10.462 -1.455 2.298 1.00 92.88 96 SER A O 1
ATOM 764 N N . ASP A 1 97 ? 10.444 0.637 1.474 1.00 95.44 97 ASP A N 1
ATOM 765 C CA . ASP A 1 97 ? 10.635 0.332 0.055 1.00 95.44 97 ASP A CA 1
ATOM 766 C C . ASP A 1 97 ? 9.730 -0.790 -0.487 1.00 95.44 97 ASP A C 1
ATOM 768 O O . ASP A 1 97 ? 10.166 -1.772 -1.095 1.00 95.44 97 ASP A O 1
ATOM 772 N N . PHE A 1 98 ? 8.419 -0.602 -0.327 1.00 96.69 98 PHE A N 1
ATOM 773 C CA . PHE A 1 98 ? 7.412 -1.499 -0.899 1.00 96.69 98 PHE A CA 1
ATOM 774 C C . PHE A 1 98 ? 7.473 -1.579 -2.430 1.00 96.69 98 PHE A C 1
ATOM 776 O O . PHE A 1 98 ? 7.014 -2.558 -3.026 1.00 96.69 98 PHE A O 1
ATOM 783 N N . CYS A 1 99 ? 8.073 -0.585 -3.096 1.00 97.69 99 CYS A N 1
ATOM 784 C CA . CYS A 1 99 ? 8.272 -0.644 -4.539 1.00 97.69 99 CYS A CA 1
ATOM 785 C C . CYS A 1 99 ? 9.372 -1.636 -4.899 1.00 97.69 99 CYS A C 1
ATOM 787 O O . CYS A 1 99 ? 9.241 -2.318 -5.914 1.00 97.69 99 CYS A O 1
ATOM 789 N N . LEU A 1 100 ? 10.435 -1.752 -4.101 1.00 96.69 100 LEU A N 1
ATOM 790 C CA . LEU A 1 100 ? 11.439 -2.796 -4.282 1.00 96.69 100 LEU A CA 1
ATOM 791 C C . LEU A 1 100 ? 10.820 -4.181 -4.074 1.00 96.69 100 LEU A C 1
ATOM 793 O O . LEU A 1 100 ? 11.003 -5.043 -4.930 1.00 96.69 100 LEU A O 1
ATOM 797 N N . LEU A 1 101 ? 10.019 -4.365 -3.016 1.00 95.38 101 LEU A N 1
ATOM 798 C CA . LEU A 1 101 ? 9.259 -5.603 -2.791 1.00 95.38 101 LEU A CA 1
ATOM 799 C C . LEU A 1 101 ? 8.406 -5.970 -4.015 1.00 95.38 101 LEU A C 1
ATOM 801 O O . LEU A 1 101 ? 8.565 -7.046 -4.591 1.00 95.38 101 LEU A O 1
ATOM 805 N N . SER A 1 102 ? 7.576 -5.030 -4.471 1.00 97.31 102 SER A N 1
ATOM 806 C CA . SER A 1 102 ? 6.716 -5.211 -5.647 1.00 97.31 102 SER A CA 1
ATOM 807 C C . SER A 1 102 ? 7.529 -5.508 -6.910 1.00 97.31 102 SER A C 1
ATOM 809 O O . SER A 1 102 ? 7.168 -6.371 -7.705 1.00 97.31 102 SER A O 1
ATOM 811 N N . SER A 1 103 ? 8.670 -4.837 -7.083 1.00 97.25 103 SER A N 1
ATOM 812 C CA . SER A 1 103 ? 9.549 -5.014 -8.244 1.00 97.25 103 SER A CA 1
ATOM 813 C C . SER A 1 103 ? 10.129 -6.421 -8.334 1.00 97.25 103 SER A C 1
ATOM 815 O O . SER A 1 103 ? 10.359 -6.892 -9.443 1.00 97.25 103 SER A O 1
ATOM 817 N N . MET A 1 104 ? 10.355 -7.083 -7.196 1.00 93.88 104 MET A N 1
ATOM 818 C CA . MET A 1 104 ? 10.836 -8.466 -7.153 1.00 93.88 104 MET A CA 1
ATOM 819 C C . MET A 1 104 ? 9.737 -9.478 -7.487 1.00 93.88 104 MET A C 1
ATOM 821 O O . MET A 1 104 ? 10.031 -10.522 -8.062 1.00 93.88 104 MET A O 1
ATOM 825 N N . TRP A 1 105 ? 8.479 -9.181 -7.150 1.00 94.12 105 TRP A N 1
ATOM 826 C CA . TRP A 1 105 ? 7.340 -10.048 -7.471 1.00 94.12 105 TRP A CA 1
ATOM 827 C C . TRP A 1 105 ? 6.935 -9.965 -8.939 1.00 94.12 105 TRP A C 1
ATOM 829 O O . TRP A 1 105 ? 6.593 -10.977 -9.546 1.00 94.12 105 TRP A O 1
ATOM 839 N N . VAL A 1 106 ? 6.999 -8.766 -9.522 1.00 94.44 106 VAL A N 1
ATOM 840 C CA . VAL A 1 106 ? 6.598 -8.514 -10.912 1.00 94.44 106 VAL A CA 1
ATOM 841 C C . VAL A 1 106 ? 7.740 -7.895 -11.737 1.00 94.44 106 VAL A C 1
ATOM 843 O O . VAL A 1 106 ? 7.612 -6.777 -12.240 1.00 94.44 106 VAL A O 1
ATOM 846 N N . PRO A 1 107 ? 8.872 -8.601 -11.927 1.00 96.06 107 PRO A N 1
ATOM 847 C CA . PRO A 1 107 ? 10.102 -8.022 -12.484 1.00 96.06 107 PRO A CA 1
ATOM 848 C C . PRO A 1 107 ? 9.987 -7.565 -13.943 1.00 96.06 107 PRO A C 1
ATOM 850 O O . PRO A 1 107 ? 10.739 -6.698 -14.379 1.00 96.06 107 PRO A O 1
ATOM 853 N N . THR A 1 108 ? 9.052 -8.125 -14.709 1.00 96.62 108 THR A N 1
ATOM 854 C CA . THR A 1 108 ? 8.865 -7.830 -16.140 1.00 96.62 108 THR A CA 1
ATOM 855 C C . THR A 1 108 ? 7.563 -7.092 -16.444 1.00 96.62 108 THR A C 1
ATOM 857 O O . THR A 1 108 ? 7.279 -6.806 -17.606 1.00 96.62 108 THR A O 1
ATOM 860 N N . ALA A 1 109 ? 6.757 -6.780 -15.425 1.00 95.88 109 ALA A N 1
ATOM 861 C CA . ALA A 1 109 ? 5.473 -6.128 -15.625 1.00 95.88 109 ALA A CA 1
ATOM 862 C C . ALA A 1 109 ? 5.627 -4.671 -16.088 1.00 95.88 109 ALA A C 1
ATOM 864 O O . ALA A 1 109 ? 6.605 -3.986 -15.770 1.00 95.88 109 ALA A O 1
ATOM 865 N N . GLY A 1 110 ? 4.622 -4.192 -16.822 1.00 96.81 110 GLY A N 1
ATOM 866 C CA . GLY A 1 110 ? 4.519 -2.787 -17.199 1.00 96.81 110 GLY A CA 1
ATOM 867 C C . GLY A 1 110 ? 4.357 -1.868 -15.985 1.00 96.81 110 GLY A C 1
ATOM 868 O O . GLY A 1 110 ? 4.035 -2.307 -14.881 1.00 96.81 110 GLY A O 1
ATOM 869 N N . GLU A 1 111 ? 4.559 -0.574 -16.216 1.00 97.38 111 GLU A N 1
ATOM 870 C CA . GLU A 1 111 ? 4.519 0.466 -15.184 1.00 97.38 111 GLU A CA 1
ATOM 871 C C . GLU A 1 111 ? 3.207 0.465 -14.378 1.00 97.38 111 GLU A C 1
ATOM 873 O O . GLU A 1 111 ? 3.249 0.423 -13.153 1.00 97.38 111 GLU A O 1
ATOM 878 N N . GLU A 1 112 ? 2.054 0.414 -15.052 1.00 95.88 112 GLU A N 1
ATOM 879 C CA . GLU A 1 112 ? 0.717 0.404 -14.426 1.00 95.88 112 GLU A CA 1
ATOM 880 C C . GLU A 1 112 ? 0.494 -0.798 -13.494 1.00 95.88 112 GLU A C 1
ATOM 882 O O . GLU A 1 112 ? -0.068 -0.675 -12.402 1.00 95.88 112 GLU A O 1
ATOM 887 N N . ALA A 1 113 ? 0.968 -1.976 -13.903 1.00 96.06 113 ALA A N 1
ATOM 888 C CA . ALA A 1 113 ? 0.854 -3.191 -13.106 1.00 96.06 113 ALA A CA 1
ATOM 889 C C . ALA A 1 113 ? 1.776 -3.130 -11.878 1.00 96.06 113 ALA A C 1
ATOM 891 O O . ALA A 1 113 ? 1.340 -3.442 -10.770 1.00 96.06 113 ALA A O 1
ATOM 892 N N . LEU A 1 114 ? 3.017 -2.650 -12.043 1.00 98.00 114 LEU A N 1
ATOM 893 C CA . LEU A 1 114 ? 3.916 -2.406 -10.912 1.00 98.00 114 LEU A CA 1
ATOM 894 C C . LEU A 1 114 ? 3.324 -1.371 -9.946 1.00 98.00 114 LEU A C 1
ATOM 896 O O . LEU A 1 114 ? 3.397 -1.554 -8.733 1.00 98.00 114 LEU A O 1
ATOM 900 N N . ARG A 1 115 ? 2.708 -0.308 -10.474 1.00 98.00 115 ARG A N 1
ATOM 901 C CA . ARG A 1 115 ? 2.064 0.730 -9.667 1.00 98.00 115 ARG A CA 1
ATOM 902 C C . ARG A 1 115 ? 0.887 0.189 -8.863 1.00 98.00 115 ARG A C 1
ATOM 904 O O . ARG A 1 115 ? 0.741 0.536 -7.696 1.00 98.00 115 ARG A O 1
ATOM 911 N N . THR A 1 116 ? 0.084 -0.684 -9.463 1.00 97.62 116 THR A N 1
ATOM 912 C CA . THR A 1 116 ? -1.028 -1.354 -8.774 1.00 97.62 116 THR A CA 1
ATOM 913 C C . THR A 1 116 ? -0.518 -2.255 -7.647 1.00 97.62 116 THR A C 1
ATOM 915 O O . THR A 1 116 ? -1.036 -2.175 -6.539 1.00 97.62 116 THR A O 1
ATOM 918 N N . MET A 1 117 ? 0.551 -3.028 -7.880 1.00 97.56 117 MET A N 1
ATOM 919 C CA . MET A 1 117 ? 1.178 -3.848 -6.832 1.00 97.56 117 MET A CA 1
ATOM 920 C C . MET A 1 117 ? 1.773 -3.011 -5.693 1.00 97.56 117 MET A C 1
ATOM 922 O O . MET A 1 117 ? 1.669 -3.402 -4.533 1.00 97.56 117 MET A O 1
ATOM 926 N N . LEU A 1 118 ? 2.376 -1.858 -6.002 1.00 98.06 118 LEU A N 1
ATOM 927 C CA . LEU A 1 118 ? 2.897 -0.943 -4.986 1.00 98.06 118 LEU A CA 1
ATOM 928 C C . LEU A 1 118 ? 1.782 -0.378 -4.102 1.00 98.06 118 LEU A C 1
ATOM 930 O O . LEU A 1 118 ? 1.911 -0.377 -2.881 1.00 98.06 118 LEU A O 1
ATOM 934 N N . ASP A 1 119 ? 0.699 0.112 -4.699 1.00 98.00 119 ASP A N 1
ATOM 935 C CA . ASP A 1 119 ? -0.399 0.700 -3.928 1.00 98.00 119 ASP A CA 1
ATOM 936 C C . ASP A 1 119 ? -1.142 -0.367 -3.111 1.00 98.00 119 ASP A C 1
ATOM 938 O O . ASP A 1 119 ? -1.495 -0.103 -1.965 1.00 98.00 119 ASP A O 1
ATOM 942 N N . TRP A 1 120 ? -1.275 -1.591 -3.639 1.00 97.88 120 TRP A N 1
ATOM 943 C CA . TRP A 1 120 ? -1.810 -2.729 -2.887 1.00 97.88 120 T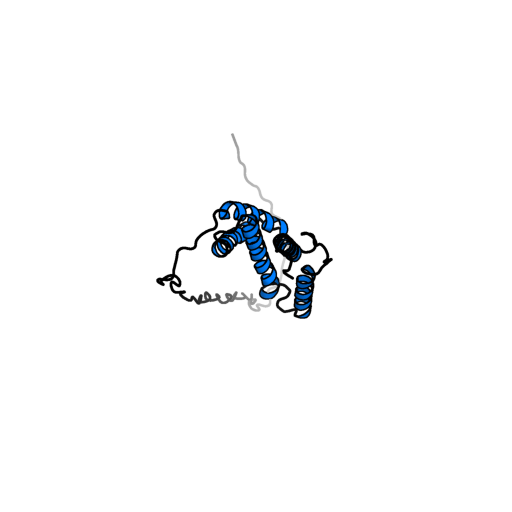RP A CA 1
ATOM 944 C C . TRP A 1 120 ? -0.918 -3.103 -1.697 1.00 97.88 120 TRP A C 1
ATOM 946 O O . TRP A 1 120 ? -1.421 -3.298 -0.594 1.00 97.88 120 TRP A O 1
ATOM 956 N N . ASN A 1 121 ? 0.407 -3.137 -1.888 1.00 97.69 121 ASN A N 1
ATOM 957 C CA . ASN A 1 121 ? 1.346 -3.379 -0.792 1.00 97.69 121 ASN A CA 1
ATOM 958 C C . ASN A 1 121 ? 1.295 -2.261 0.258 1.00 97.69 121 ASN A C 1
ATOM 960 O O . ASN A 1 121 ? 1.312 -2.552 1.442 1.00 97.69 121 ASN A O 1
ATOM 964 N N . ASN A 1 122 ? 1.193 -0.990 -0.136 1.00 96.88 122 ASN A N 1
ATOM 965 C CA . ASN A 1 122 ? 0.978 0.077 0.845 1.00 96.88 122 ASN A CA 1
ATOM 966 C C . ASN A 1 122 ? -0.326 -0.147 1.623 1.00 96.88 122 ASN A C 1
ATOM 968 O O . ASN A 1 122 ? -0.320 -0.065 2.847 1.00 96.88 122 ASN A O 1
ATOM 972 N N . TRP A 1 123 ? -1.426 -0.440 0.923 1.00 98.06 123 TRP A N 1
ATOM 973 C CA . TRP A 1 123 ? -2.724 -0.666 1.552 1.00 98.06 123 TRP A CA 1
ATOM 974 C C . TRP A 1 123 ? -2.684 -1.787 2.586 1.00 98.06 123 TRP A C 1
ATOM 976 O O . TRP A 1 123 ? -3.133 -1.556 3.702 1.00 98.06 123 TRP A O 1
ATOM 986 N N . ILE A 1 124 ? -2.136 -2.960 2.244 1.00 97.25 124 ILE A N 1
ATOM 987 C CA . ILE A 1 124 ? -2.193 -4.112 3.148 1.00 97.25 124 ILE A CA 1
ATOM 988 C C . ILE A 1 124 ? -1.485 -3.826 4.474 1.00 97.25 124 ILE A C 1
ATOM 990 O O . ILE A 1 124 ? -2.015 -4.207 5.504 1.00 97.25 124 ILE A O 1
ATOM 994 N N . PHE A 1 125 ? -0.361 -3.097 4.476 1.00 95.00 125 PHE A N 1
ATOM 995 C CA . PHE A 1 125 ? 0.312 -2.728 5.728 1.00 95.00 125 PHE A CA 1
ATOM 996 C C . PHE A 1 125 ? -0.508 -1.744 6.564 1.00 95.00 125 PHE A C 1
ATOM 998 O O . PHE A 1 125 ? -0.620 -1.927 7.767 1.00 95.00 125 PHE A O 1
ATOM 1005 N N . TYR A 1 126 ? -1.115 -0.727 5.945 1.00 96.00 126 TYR A N 1
ATOM 1006 C CA . TYR A 1 126 ? -1.964 0.204 6.695 1.00 96.00 126 TYR A CA 1
ATOM 1007 C C . TYR A 1 126 ? -3.234 -0.452 7.224 1.00 96.00 126 TYR A C 1
ATOM 1009 O O . TYR A 1 126 ? -3.655 -0.130 8.326 1.00 96.00 126 TYR A O 1
ATOM 1017 N N . PHE A 1 127 ? -3.828 -1.346 6.439 1.00 97.81 127 PHE A N 1
ATOM 1018 C CA . PHE A 1 127 ? -4.991 -2.118 6.843 1.00 97.81 127 PHE A CA 1
ATOM 1019 C C . PHE A 1 127 ? -4.643 -3.055 8.004 1.00 97.81 127 PHE A C 1
ATOM 1021 O O . PHE A 1 127 ? -5.315 -3.018 9.024 1.00 97.81 127 PHE A O 1
ATOM 1028 N N . ASP A 1 128 ? -3.569 -3.840 7.888 1.00 97.56 128 ASP A N 1
ATOM 1029 C CA . ASP A 1 128 ? -3.107 -4.784 8.918 1.00 97.56 128 ASP A CA 1
ATOM 1030 C C . ASP A 1 128 ? -2.744 -4.074 10.235 1.00 97.56 128 ASP A C 1
ATOM 1032 O O . ASP A 1 128 ? -3.153 -4.521 11.308 1.00 97.56 128 ASP 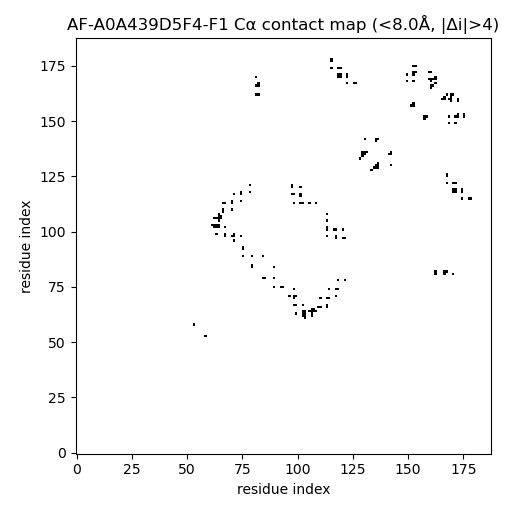A O 1
ATOM 1036 N N . ASP A 1 129 ? -2.100 -2.900 10.162 1.00 95.94 129 ASP A N 1
ATOM 1037 C CA . ASP A 1 129 ? -1.779 -2.071 11.332 1.00 95.94 129 ASP A CA 1
ATOM 1038 C C . ASP A 1 129 ? -3.036 -1.708 12.151 1.00 95.94 129 ASP A C 1
ATOM 1040 O O . ASP A 1 129 ? -2.940 -1.574 13.373 1.00 95.94 129 ASP A O 1
ATOM 1044 N N . GLU A 1 130 ? -4.223 -1.581 11.536 1.00 97.12 130 GLU A N 1
ATOM 1045 C CA . GLU A 1 130 ? -5.469 -1.319 12.276 1.00 97.12 130 GLU A CA 1
ATOM 1046 C C . GLU A 1 130 ? -5.859 -2.480 13.204 1.00 97.12 130 GLU A C 1
ATOM 1048 O O . GLU A 1 130 ? -6.401 -2.230 14.288 1.00 97.12 130 GLU A O 1
ATOM 1053 N N . PHE A 1 131 ? -5.550 -3.719 12.804 1.00 97.19 131 PHE A N 1
ATOM 1054 C CA . PHE A 1 131 ? -5.838 -4.951 13.546 1.00 97.19 131 PHE A CA 1
ATOM 1055 C C . PHE A 1 131 ? -4.709 -5.342 14.505 1.00 97.19 131 PHE A C 1
ATOM 1057 O O . PHE A 1 131 ? -4.986 -5.883 15.572 1.00 97.19 131 PHE A O 1
ATOM 1064 N N . ASP A 1 132 ? -3.451 -5.060 14.174 1.00 94.62 132 ASP A N 1
ATOM 1065 C CA . ASP A 1 132 ? -2.310 -5.475 14.998 1.00 94.62 132 ASP A CA 1
ATOM 1066 C C . ASP A 1 132 ? -1.964 -4.457 16.094 1.00 94.62 132 ASP A C 1
ATOM 1068 O O . ASP A 1 132 ? -1.820 -4.812 17.272 1.00 94.62 132 ASP A O 1
ATOM 1072 N N . GLU A 1 133 ? -1.836 -3.183 15.717 1.00 93.88 133 GLU A N 1
ATOM 1073 C CA . GLU A 1 133 ? -1.415 -2.087 16.604 1.00 93.88 133 GLU A CA 1
ATOM 1074 C C . GLU A 1 133 ? -2.524 -1.047 16.841 1.00 93.88 133 GLU A C 1
ATOM 1076 O O . GLU A 1 133 ? -2.406 -0.191 17.725 1.00 93.88 133 GLU A O 1
ATOM 1081 N N . GLY A 1 134 ? -3.590 -1.109 16.047 1.00 93.81 134 GLY A N 1
ATOM 1082 C CA . GLY A 1 134 ? -4.629 -0.099 15.976 1.00 93.81 134 GLY A CA 1
ATOM 1083 C C . GLY A 1 134 ? -5.848 -0.367 16.850 1.00 93.81 134 GLY A C 1
ATOM 1084 O O . GLY A 1 134 ? -5.854 -1.149 17.801 1.00 93.81 134 GLY A O 1
ATOM 1085 N N . HIS A 1 135 ? -6.911 0.364 16.526 1.00 94.75 135 HIS A N 1
ATOM 1086 C CA . HIS A 1 135 ? -8.148 0.388 17.296 1.00 94.75 135 HIS A CA 1
ATOM 1087 C C . HIS A 1 135 ? -8.992 -0.889 17.152 1.00 94.75 135 HIS A C 1
ATOM 1089 O O . HIS A 1 135 ? -9.850 -1.130 17.998 1.00 94.75 135 HIS A O 1
ATOM 1095 N N . LEU A 1 136 ? -8.740 -1.711 16.127 1.00 96.94 136 LEU A N 1
ATOM 1096 C CA . LEU A 1 136 ? -9.497 -2.940 15.859 1.00 96.94 136 LEU A CA 1
ATOM 1097 C C . LEU A 1 136 ? -8.925 -4.163 16.581 1.00 96.94 136 LEU A C 1
ATOM 1099 O O . LEU A 1 136 ? -9.591 -5.191 16.667 1.00 96.94 136 LEU A O 1
ATOM 1103 N N . ARG A 1 137 ? -7.719 -4.046 17.146 1.00 96.50 137 ARG A N 1
ATOM 1104 C CA . ARG A 1 137 ? -6.985 -5.134 17.806 1.00 96.50 137 ARG A CA 1
ATOM 1105 C C . ARG A 1 137 ? -7.791 -5.912 18.838 1.00 96.50 137 ARG A C 1
ATOM 1107 O O . ARG A 1 137 ? -7.747 -7.139 18.872 1.00 96.50 137 ARG A O 1
ATOM 1114 N N . ASP A 1 138 ? -8.506 -5.188 19.691 1.00 97.06 138 ASP A N 1
ATOM 1115 C CA . ASP A 1 138 ? -9.252 -5.760 20.813 1.00 97.06 138 ASP A CA 1
ATOM 1116 C C . ASP A 1 138 ? -10.782 -5.583 20.651 1.00 97.06 138 ASP A C 1
ATOM 1118 O O . ASP A 1 138 ? -11.548 -6.031 21.507 1.00 97.06 138 ASP A O 1
ATOM 1122 N N . ASP A 1 139 ? -11.245 -4.973 19.549 1.00 97.75 139 ASP A N 1
ATOM 1123 C CA . ASP A 1 139 ? -12.666 -4.767 19.232 1.00 97.75 139 ASP A CA 1
ATOM 1124 C C . ASP A 1 139 ? -13.096 -5.621 18.033 1.00 97.75 139 ASP A C 1
ATOM 1126 O O . ASP A 1 139 ? -13.062 -5.208 16.874 1.00 97.75 139 ASP A O 1
ATOM 1130 N N . LEU A 1 140 ? -13.550 -6.839 18.330 1.00 96.06 140 LEU A N 1
ATOM 1131 C CA . LEU A 1 140 ? -13.967 -7.804 17.313 1.00 96.06 140 LEU A CA 1
ATOM 1132 C C . LEU A 1 140 ? -15.210 -7.371 16.523 1.00 96.06 140 LEU A C 1
ATOM 1134 O O . LEU A 1 140 ? -15.404 -7.839 15.401 1.00 96.06 140 LEU A O 1
ATOM 1138 N N . VAL A 1 141 ? -16.071 -6.526 17.100 1.00 98.19 141 VAL A N 1
ATOM 1139 C CA . VAL A 1 141 ? -17.283 -6.058 16.415 1.00 98.19 141 VAL A CA 1
ATOM 1140 C C . VAL A 1 141 ? -16.892 -5.029 15.364 1.00 98.19 141 VAL A C 1
ATOM 1142 O O . VAL A 1 141 ? -17.263 -5.190 14.202 1.00 98.19 141 VAL A O 1
ATOM 1145 N N . ALA A 1 142 ? -16.077 -4.043 15.745 1.00 97.75 142 ALA A N 1
ATOM 1146 C CA . ALA A 1 142 ? -15.537 -3.063 14.809 1.00 97.75 142 ALA A CA 1
ATOM 1147 C C . ALA A 1 142 ? -14.655 -3.730 13.739 1.00 97.75 142 ALA A C 1
ATOM 1149 O O . ALA A 1 142 ? -14.782 -3.426 12.557 1.00 97.75 142 ALA A O 1
ATOM 1150 N N . ALA A 1 143 ? -13.820 -4.702 14.125 1.00 97.75 143 ALA A N 1
ATOM 1151 C CA . ALA A 1 143 ? -12.980 -5.450 13.189 1.00 97.75 143 ALA A CA 1
ATOM 1152 C C . ALA A 1 143 ? -13.814 -6.187 12.131 1.00 97.75 143 ALA A C 1
ATOM 1154 O O . ALA A 1 143 ? -13.472 -6.198 10.948 1.00 97.75 143 ALA A O 1
ATOM 1155 N N . ARG A 1 144 ? -14.935 -6.796 12.545 1.00 97.94 144 ARG A N 1
ATOM 1156 C CA . ARG A 1 144 ? -15.854 -7.456 11.616 1.00 97.94 144 ARG A CA 1
ATOM 1157 C C . ARG A 1 144 ? -16.486 -6.458 10.651 1.00 97.94 144 ARG A C 1
ATOM 1159 O O . ARG A 1 144 ? -16.553 -6.748 9.459 1.00 97.94 144 ARG A O 1
ATOM 1166 N N . GLU A 1 145 ? -16.924 -5.310 11.160 1.00 97.88 145 GLU A N 1
ATOM 1167 C CA . GLU A 1 145 ? -17.496 -4.246 10.337 1.00 97.88 145 GLU A CA 1
ATOM 1168 C C . GLU A 1 145 ? -16.484 -3.725 9.307 1.00 97.88 145 GLU A C 1
ATOM 1170 O O . GLU A 1 145 ? -16.836 -3.582 8.138 1.00 97.88 145 GLU A O 1
ATOM 1175 N N . GLU A 1 146 ? -15.220 -3.519 9.690 1.00 97.50 146 GLU A N 1
ATOM 1176 C CA . GLU A 1 146 ? -14.172 -3.069 8.764 1.00 97.50 146 GLU A CA 1
ATOM 1177 C C . GLU A 1 146 ? -13.935 -4.072 7.626 1.00 97.50 146 GLU A C 1
ATOM 1179 O O . GLU A 1 146 ? -13.830 -3.687 6.458 1.00 97.50 146 GLU A O 1
ATOM 1184 N N . ILE A 1 147 ? -13.919 -5.372 7.940 1.00 97.62 147 ILE A N 1
ATOM 1185 C CA . ILE A 1 147 ? -13.798 -6.434 6.934 1.00 97.62 147 ILE A CA 1
ATOM 1186 C C . ILE A 1 147 ? -15.004 -6.426 5.990 1.00 97.62 147 ILE A C 1
ATOM 1188 O O . ILE A 1 147 ? -14.818 -6.459 4.773 1.00 97.62 147 ILE A O 1
ATOM 1192 N N . ASP A 1 148 ? -16.228 -6.366 6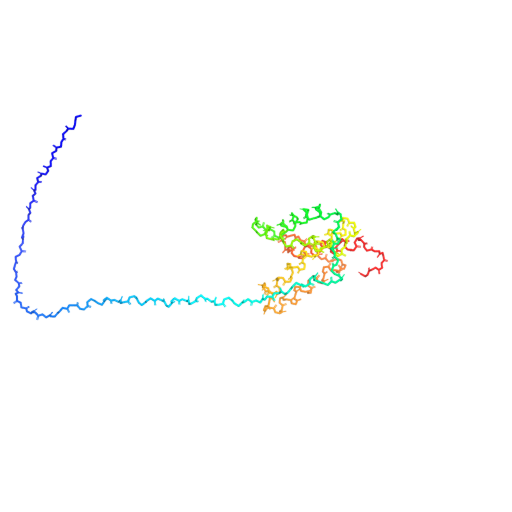.521 1.00 97.69 148 ASP A N 1
ATOM 1193 C CA . ASP A 1 148 ? -17.448 -6.374 5.705 1.00 97.69 148 ASP A CA 1
ATOM 1194 C C . ASP A 1 148 ? -17.490 -5.152 4.763 1.00 97.69 148 ASP A C 1
ATOM 1196 O O . ASP A 1 148 ? -17.790 -5.287 3.577 1.00 97.69 148 ASP A O 1
ATOM 1200 N N . GLN A 1 149 ? -17.092 -3.973 5.248 1.00 96.88 149 GLN A N 1
ATOM 1201 C CA . GLN A 1 149 ? -17.004 -2.752 4.439 1.00 96.88 149 GLN A CA 1
ATOM 1202 C C . GLN A 1 149 ? -15.896 -2.816 3.382 1.00 96.88 149 GLN A C 1
ATOM 1204 O O . GLN A 1 149 ? -16.079 -2.359 2.253 1.00 96.88 149 GLN A O 1
ATOM 1209 N N . THR A 1 150 ? -14.752 -3.410 3.720 1.00 96.94 150 THR A N 1
ATOM 1210 C CA . THR A 1 150 ? -13.658 -3.623 2.767 1.00 96.94 150 THR A CA 1
ATOM 1211 C C . THR A 1 150 ? -14.082 -4.576 1.651 1.00 96.94 150 THR A C 1
ATOM 1213 O O . THR A 1 150 ? -13.800 -4.320 0.482 1.00 96.94 150 THR A O 1
ATOM 1216 N N . MET A 1 151 ? -14.817 -5.643 1.976 1.00 97.25 151 MET A N 1
ATOM 1217 C CA . MET A 1 151 ? -15.358 -6.567 0.976 1.00 97.25 151 MET A CA 1
ATOM 1218 C C . MET A 1 151 ? -16.401 -5.895 0.076 1.00 97.25 151 MET A C 1
ATOM 1220 O O . MET A 1 151 ? -16.379 -6.110 -1.136 1.00 97.25 151 MET A O 1
ATOM 1224 N N . ALA A 1 152 ? -17.246 -5.026 0.638 1.00 97.19 152 ALA A N 1
ATOM 1225 C CA . ALA A 1 152 ? -18.262 -4.289 -0.113 1.00 97.19 152 ALA A CA 1
ATOM 1226 C C . ALA A 1 152 ? -17.675 -3.376 -1.209 1.00 97.19 152 ALA A C 1
ATOM 1228 O O . ALA A 1 152 ? -18.340 -3.111 -2.205 1.00 97.19 152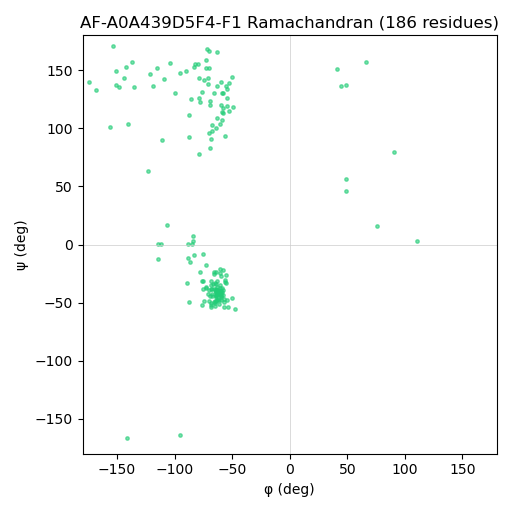 ALA A O 1
ATOM 1229 N N . ILE A 1 153 ? -16.414 -2.933 -1.089 1.00 97.38 153 ILE A N 1
ATOM 1230 C CA . ILE A 1 153 ? -15.720 -2.154 -2.137 1.00 97.38 153 ILE A CA 1
ATOM 1231 C C . ILE A 1 153 ? -15.614 -2.928 -3.457 1.00 97.38 153 ILE A C 1
ATOM 1233 O O . ILE A 1 153 ? -15.530 -2.313 -4.524 1.00 97.38 153 ILE A O 1
ATOM 1237 N N . MET A 1 154 ? -15.603 -4.261 -3.392 1.00 95.44 154 MET A N 1
ATOM 1238 C CA . MET A 1 154 ? -15.485 -5.110 -4.573 1.00 95.44 154 MET A CA 1
ATOM 1239 C C . MET A 1 154 ? -16.820 -5.356 -5.286 1.00 95.44 154 MET A C 1
ATOM 1241 O O . MET A 1 154 ? -16.823 -5.887 -6.395 1.00 95.44 154 MET A O 1
ATOM 1245 N N . GLU A 1 155 ? -17.943 -4.959 -4.687 1.00 94.56 155 GLU A N 1
ATOM 1246 C CA . GLU A 1 155 ? -19.278 -5.178 -5.239 1.00 94.56 155 GLU A CA 1
ATOM 1247 C C . GLU A 1 155 ? -19.646 -4.156 -6.330 1.00 94.56 155 GLU A C 1
ATOM 1249 O O . GLU A 1 155 ? -19.142 -3.029 -6.389 1.00 94.56 155 GLU A O 1
ATOM 1254 N N . GLU A 1 156 ? -20.567 -4.542 -7.216 1.00 89.50 156 GLU A N 1
ATOM 1255 C CA . GLU A 1 156 ? -21.104 -3.630 -8.225 1.00 89.50 156 GLU A CA 1
ATOM 1256 C C . GLU A 1 156 ? -21.908 -2.503 -7.559 1.00 89.50 156 GLU A C 1
ATOM 1258 O O . GLU A 1 156 ? -22.779 -2.741 -6.725 1.00 89.50 156 GLU A O 1
ATOM 1263 N N . GLY A 1 157 ? -21.629 -1.253 -7.940 1.00 89.50 157 GLY A N 1
ATOM 1264 C CA . GLY A 1 157 ? -22.295 -0.088 -7.353 1.00 89.50 157 GLY A CA 1
ATOM 1265 C C . GLY A 1 157 ? -21.798 0.291 -5.953 1.00 89.50 157 GLY A C 1
ATOM 1266 O O . GLY A 1 157 ? -22.472 1.071 -5.279 1.00 89.50 157 GLY A O 1
ATOM 1267 N N . ALA A 1 158 ? -20.635 -0.220 -5.529 1.00 92.81 158 ALA A N 1
ATOM 1268 C CA . ALA A 1 158 ? -19.999 0.153 -4.270 1.00 92.81 158 ALA A CA 1
ATOM 1269 C C . ALA A 1 158 ? -19.887 1.67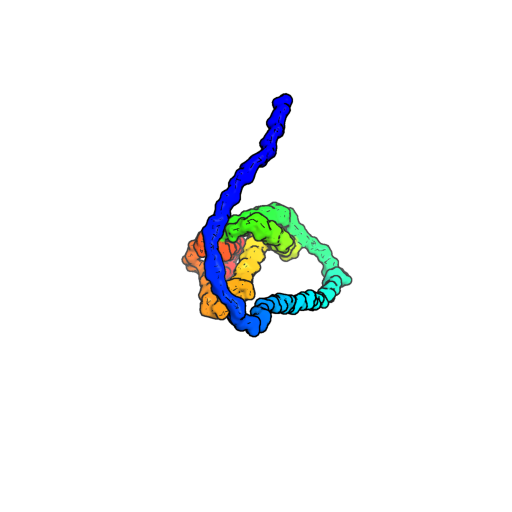9 -4.089 1.00 92.81 158 ALA A C 1
ATOM 1271 O O . ALA A 1 158 ? -19.639 2.431 -5.040 1.00 92.81 158 ALA A O 1
ATOM 1272 N N . ALA A 1 159 ? -20.037 2.136 -2.843 1.00 91.94 159 ALA A N 1
ATOM 1273 C CA . ALA A 1 159 ? -19.886 3.542 -2.487 1.00 91.94 159 ALA A CA 1
ATOM 1274 C C . ALA A 1 159 ? -18.478 4.048 -2.832 1.00 91.94 159 ALA A C 1
ATOM 1276 O O . ALA A 1 159 ? -17.491 3.345 -2.625 1.00 91.94 159 ALA A O 1
ATOM 1277 N N . ILE A 1 160 ? -18.378 5.275 -3.344 1.00 95.19 160 ILE A N 1
ATOM 1278 C CA . ILE A 1 160 ? -17.091 5.905 -3.647 1.00 95.19 160 ILE A CA 1
ATOM 1279 C C . ILE A 1 160 ? -16.560 6.574 -2.387 1.00 95.19 160 ILE A C 1
ATOM 1281 O O . ILE A 1 160 ? -17.247 7.407 -1.805 1.00 95.19 160 ILE A O 1
ATOM 1285 N N . TYR A 1 161 ? -15.338 6.222 -2.003 1.00 96.38 161 TYR A N 1
ATOM 1286 C CA . TYR A 1 161 ? -14.639 6.844 -0.888 1.00 96.38 161 TYR A CA 1
ATOM 1287 C C . TYR A 1 161 ? -13.819 8.038 -1.366 1.00 96.38 161 TYR A C 1
ATOM 1289 O O . TYR A 1 161 ? -13.290 8.055 -2.481 1.00 96.38 161 TYR A O 1
ATOM 1297 N N . THR A 1 162 ? -13.664 9.022 -0.493 1.00 96.81 162 THR A N 1
ATOM 1298 C CA . THR A 1 162 ? -12.647 10.070 -0.606 1.00 96.81 162 THR A CA 1
ATOM 1299 C C . THR A 1 162 ? -11.497 9.813 0.376 1.00 96.81 162 THR A C 1
ATOM 1301 O O . THR A 1 162 ? -11.695 9.139 1.394 1.00 96.81 162 THR A O 1
ATOM 1304 N N . PRO A 1 163 ? -10.286 10.343 0.112 1.00 96.25 163 PRO A N 1
ATOM 1305 C CA . PRO A 1 163 ? -9.172 10.259 1.058 1.00 96.25 163 PRO A CA 1
ATOM 1306 C C . PRO A 1 163 ? -9.506 10.831 2.442 1.00 96.25 163 PRO A C 1
ATOM 1308 O O . PRO A 1 163 ? -8.995 10.346 3.444 1.00 96.25 163 PRO A O 1
ATOM 1311 N N . GLU A 1 164 ? -10.355 11.860 2.498 1.00 96.50 164 GLU A N 1
ATOM 1312 C CA . GLU A 1 164 ? -10.746 12.536 3.735 1.00 96.50 164 GLU A CA 1
ATOM 1313 C C . GLU A 1 164 ? -11.743 11.721 4.575 1.00 96.50 164 GLU A C 1
ATOM 1315 O O . GLU A 1 164 ? -11.726 11.827 5.800 1.00 96.50 164 GLU A O 1
ATOM 1320 N N . GLU A 1 165 ? -12.602 10.918 3.939 1.00 96.00 165 GLU A N 1
ATOM 1321 C CA . GLU A 1 165 ? -13.574 10.055 4.628 1.00 96.00 165 GLU A CA 1
ATOM 1322 C C . GLU A 1 165 ? -12.914 8.812 5.218 1.00 96.00 165 GLU A C 1
ATOM 1324 O O . GLU A 1 165 ? -13.104 8.501 6.393 1.00 96.00 165 GLU A O 1
ATOM 1329 N N . ASN A 1 166 ? -12.163 8.081 4.392 1.00 96.81 166 ASN A N 1
ATOM 1330 C CA . ASN A 1 166 ? -11.404 6.919 4.829 1.00 96.81 166 ASN A CA 1
ATOM 1331 C C . ASN A 1 166 ? -10.239 6.673 3.852 1.00 96.81 166 ASN A C 1
ATOM 1333 O O . ASN A 1 166 ? -10.443 6.105 2.771 1.00 96.81 166 ASN A O 1
ATOM 1337 N N . PRO A 1 167 ? -9.008 7.074 4.211 1.00 97.81 167 PRO A N 1
ATOM 1338 C CA . PRO A 1 167 ? -7.878 6.991 3.298 1.00 97.81 167 PRO A CA 1
ATOM 1339 C C . PRO A 1 167 ? -7.471 5.541 2.999 1.00 97.81 167 PRO A C 1
ATOM 1341 O O . PRO A 1 167 ? -7.062 5.255 1.876 1.00 97.81 167 PRO A O 1
ATOM 1344 N N . ILE A 1 168 ? -7.634 4.604 3.940 1.00 97.94 168 ILE A N 1
ATOM 1345 C CA . ILE A 1 168 ? -7.279 3.186 3.751 1.00 97.94 168 ILE A CA 1
ATOM 1346 C C . ILE A 1 168 ? -8.217 2.539 2.726 1.00 97.94 168 ILE A C 1
ATOM 1348 O O . ILE A 1 168 ? -7.755 1.974 1.729 1.00 97.94 168 ILE A O 1
ATOM 1352 N N . ARG A 1 169 ? -9.532 2.709 2.897 1.00 97.69 169 ARG A N 1
ATOM 1353 C CA . ARG A 1 169 ? -10.540 2.228 1.939 1.00 97.69 169 ARG A CA 1
ATOM 1354 C C . ARG A 1 169 ? -10.414 2.905 0.578 1.00 97.69 169 ARG A C 1
ATOM 1356 O O . ARG A 1 169 ? -10.552 2.238 -0.445 1.00 97.69 169 ARG A O 1
ATOM 1363 N N . TYR A 1 170 ? -10.074 4.194 0.541 1.00 98.31 170 TYR A N 1
ATOM 1364 C CA . TYR A 1 170 ? -9.791 4.904 -0.708 1.00 98.31 170 TYR A CA 1
ATOM 1365 C C . TYR A 1 170 ? -8.621 4.279 -1.488 1.00 98.31 170 TYR A C 1
ATOM 1367 O O . TYR A 1 170 ? -8.715 4.086 -2.708 1.00 98.31 170 TYR A O 1
ATOM 1375 N N . VAL A 1 171 ? -7.518 3.933 -0.809 1.00 98.31 171 VAL A N 1
ATOM 1376 C CA . VAL A 1 171 ? -6.371 3.266 -1.451 1.00 98.31 171 VAL A CA 1
ATOM 1377 C C . VAL A 1 171 ? -6.797 1.909 -2.011 1.00 98.31 171 VAL A C 1
ATOM 1379 O O . VAL A 1 171 ? -6.502 1.620 -3.176 1.00 98.31 171 VAL A O 1
ATOM 1382 N N . PHE A 1 172 ? -7.527 1.102 -1.234 1.00 98.38 172 PHE A N 1
ATOM 1383 C CA . PHE A 1 172 ? -8.010 -0.200 -1.697 1.00 98.38 172 PHE A CA 1
ATOM 1384 C C . PHE A 1 172 ? -8.941 -0.079 -2.900 1.00 98.38 172 PHE A C 1
ATOM 1386 O O . PHE A 1 172 ? -8.726 -0.742 -3.913 1.00 98.38 172 PHE A O 1
ATOM 1393 N N . GLN A 1 173 ? -9.920 0.824 -2.834 1.00 97.75 173 GLN A N 1
ATOM 1394 C CA . GLN A 1 173 ? -10.854 1.072 -3.926 1.00 97.75 173 GLN A CA 1
ATOM 1395 C C . GLN A 1 173 ? -10.128 1.508 -5.202 1.00 97.75 173 GLN A C 1
ATOM 1397 O O . GLN A 1 173 ? -10.437 1.017 -6.288 1.00 97.75 173 GLN A O 1
ATOM 1402 N N . THR A 1 174 ? -9.111 2.364 -5.079 1.00 97.31 174 THR A N 1
ATOM 1403 C CA . THR A 1 174 ? -8.269 2.762 -6.215 1.00 97.31 174 THR A CA 1
ATOM 1404 C C . THR A 1 174 ? -7.544 1.555 -6.823 1.00 97.31 174 THR A C 1
ATOM 1406 O O . THR A 1 174 ? -7.467 1.430 -8.047 1.00 97.31 174 THR A O 1
ATOM 1409 N N . CYS A 1 175 ? -7.019 0.648 -5.992 1.00 97.25 175 CYS A N 1
ATOM 1410 C CA . CYS A 1 175 ? -6.375 -0.581 -6.460 1.00 97.25 175 CYS A CA 1
ATOM 1411 C C . CYS A 1 175 ? -7.375 -1.499 -7.169 1.00 97.25 175 CYS A C 1
ATOM 1413 O O . CYS A 1 175 ? -7.113 -1.931 -8.292 1.00 97.25 175 CYS A O 1
ATOM 1415 N N . TRP A 1 176 ? -8.534 -1.739 -6.555 1.00 96.56 176 TRP A N 1
ATOM 1416 C CA . TRP A 1 176 ? -9.592 -2.579 -7.108 1.00 96.56 176 TRP A CA 1
ATOM 1417 C C . TRP A 1 176 ? -10.060 -2.084 -8.480 1.00 96.56 176 TRP A C 1
ATOM 1419 O O . TRP A 1 176 ? -10.089 -2.848 -9.443 1.00 96.56 176 TRP A O 1
ATOM 1429 N N . GLN A 1 177 ? -10.306 -0.779 -8.625 1.00 95.38 177 GLN A N 1
ATOM 1430 C CA . GLN A 1 177 ? -10.696 -0.179 -9.905 1.00 95.38 177 GLN A CA 1
ATOM 1431 C C . GLN A 1 177 ? -9.653 -0.405 -11.011 1.00 95.38 177 GLN A C 1
ATOM 1433 O O . GLN A 1 177 ? -10.014 -0.644 -12.167 1.00 95.38 177 GLN A O 1
ATOM 1438 N N . ARG A 1 178 ? -8.352 -0.360 -10.685 1.00 95.44 178 ARG A N 1
ATOM 1439 C CA . ARG A 1 178 ? -7.286 -0.669 -11.655 1.00 95.44 178 ARG A CA 1
ATOM 1440 C C . ARG A 1 178 ? -7.253 -2.150 -12.018 1.00 95.44 178 ARG A C 1
ATOM 1442 O O . ARG A 1 178 ? -7.059 -2.463 -13.191 1.00 95.44 178 ARG A O 1
ATOM 1449 N N . VAL A 1 179 ? -7.472 -3.037 -11.047 1.00 93.75 179 VAL A N 1
ATOM 1450 C CA . VAL A 1 179 ? -7.555 -4.487 -11.277 1.00 93.75 179 VAL A CA 1
ATOM 1451 C C . VAL A 1 179 ? -8.709 -4.811 -12.224 1.00 93.75 179 VAL A C 1
ATOM 1453 O O . VAL A 1 179 ? -8.472 -5.434 -13.255 1.00 93.75 179 VAL A O 1
ATOM 1456 N N . VAL A 1 180 ? -9.917 -4.310 -11.950 1.00 92.75 180 VAL A N 1
ATOM 1457 C CA . VAL A 1 180 ? -11.100 -4.524 -12.805 1.00 92.75 180 VAL A CA 1
ATOM 1458 C C . VAL A 1 180 ? -10.868 -3.989 -14.220 1.00 92.75 180 VAL A C 1
ATOM 1460 O O . VAL A 1 180 ? -11.159 -4.672 -15.198 1.00 92.75 180 VAL A O 1
ATOM 1463 N N . LYS A 1 181 ? -10.278 -2.794 -14.359 1.00 91.25 181 LYS A N 1
ATOM 1464 C CA . LYS A 1 181 ? -9.958 -2.208 -15.672 1.00 91.25 181 LYS A CA 1
ATOM 1465 C C . LYS A 1 181 ? -8.923 -3.025 -16.460 1.00 91.25 181 LYS A C 1
ATOM 1467 O O . LYS A 1 181 ? -8.961 -3.026 -17.689 1.00 91.25 181 LYS A O 1
ATOM 1472 N N . GLY A 1 182 ? -7.968 -3.650 -15.772 1.00 86.06 182 GLY A N 1
ATOM 1473 C CA . GLY A 1 182 ? -6.913 -4.465 -16.381 1.00 86.06 182 GLY A CA 1
ATOM 1474 C C . GLY A 1 182 ? -7.303 -5.926 -16.619 1.00 86.06 182 GLY A C 1
ATOM 1475 O O . GLY A 1 182 ? -6.608 -6.625 -17.359 1.00 86.06 182 GLY A O 1
ATOM 1476 N N . ALA A 1 183 ? -8.386 -6.398 -16.001 1.00 83.38 183 ALA A N 1
ATOM 1477 C CA . ALA A 1 183 ? -8.853 -7.768 -16.124 1.00 83.38 183 ALA A CA 1
ATOM 1478 C C . ALA A 1 183 ? -9.440 -8.043 -17.519 1.00 83.38 183 ALA A C 1
ATOM 1480 O O . ALA A 1 183 ? -10.100 -7.205 -18.132 1.00 83.38 183 ALA A O 1
ATOM 1481 N N . SER A 1 184 ? -9.203 -9.252 -18.034 1.00 73.00 184 SER A N 1
ATOM 1482 C CA . SER A 1 184 ? -9.886 -9.721 -19.245 1.00 73.00 184 SER A CA 1
ATOM 1483 C C . SER A 1 184 ? -11.353 -10.050 -18.931 1.00 73.00 184 SER A C 1
ATOM 1485 O O . SER A 1 184 ? -11.640 -10.451 -17.800 1.00 73.00 184 SER A O 1
ATOM 1487 N N . PRO A 1 185 ? -12.282 -9.941 -19.904 1.00 64.31 185 PRO A N 1
ATOM 1488 C CA . PRO A 1 185 ? -13.686 -10.279 -19.682 1.00 64.31 185 PRO A CA 1
ATOM 1489 C C . PRO A 1 185 ? -13.822 -11.712 -19.144 1.00 64.31 185 PRO A C 1
ATOM 1491 O O . PRO A 1 185 ? -13.402 -12.656 -19.814 1.00 64.31 185 PRO A O 1
ATOM 1494 N N . GLY A 1 186 ? -14.389 -11.871 -17.944 1.00 60.38 186 GLY A N 1
ATOM 1495 C CA . GLY A 1 186 ? -14.617 -13.175 -17.310 1.00 60.38 186 GLY A CA 1
ATOM 1496 C C . GLY A 1 186 ? -13.767 -13.490 -16.073 1.00 60.38 186 GLY A C 1
ATOM 1497 O O . GLY A 1 186 ? -13.914 -14.586 -15.536 1.00 60.38 186 GLY A O 1
ATOM 1498 N N . MET A 1 187 ? -12.918 -12.570 -15.595 1.00 53.19 187 MET A N 1
ATOM 1499 C CA . MET A 1 187 ? -12.568 -12.592 -14.169 1.00 53.19 187 MET A CA 1
ATOM 1500 C C . MET A 1 187 ? -13.745 -12.020 -13.360 1.00 53.19 187 MET A C 1
ATOM 1502 O O . MET A 1 187 ? -14.290 -11.002 -13.792 1.00 53.19 187 MET A O 1
ATOM 1506 N N . PRO A 1 188 ? -14.171 -12.715 -12.287 1.00 49.94 188 PRO A N 1
ATOM 1507 C CA . PRO A 1 188 ? -15.312 -12.326 -11.462 1.00 49.94 188 PRO A CA 1
ATOM 1508 C C . PRO A 1 188 ? -15.103 -10.988 -10.754 1.00 49.94 188 PRO A C 1
ATOM 1510 O O . PRO A 1 188 ? -13.930 -10.626 -10.498 1.00 49.94 188 PRO A O 1
#

Radius of gyration: 35.84 Å; Cα contacts (8 Å, |Δi|>4): 111; chains: 1; bounding box: 59×84×103 Å

Organism: NCBI:txid363999

pLDDT: mean 80.91, std 24.13, range [27.8, 98.44]

Sequence (188 aa):
MTPSVIMQTTADVLPEQADHSSLTQPDETKMKLRVPKPVKEPEQRRSVRIPDLFSSIMSTRPVVNQNHFKVKAEGDRWISKIMNMDEKTSAKNTKSDFCLLSSMWVPTAGEEALRTMLDWNNWIFYFDDEFDEGHLRDDLVAAREEIDQTMAIMEEGAAIYTPEENPIRYVFQTCWQRVVKGASPGMP

Nearest PDB structures (foldseek):
  8h6q-assembly1_C  TM=9.364E-01  e=4.602E-11  Botrytis cinerea
  8h6q-assembly1_B  TM=9.406E-01  e=5.646E-11  Botrytis cinerea
  8h6q-assembly1_D  TM=9.398E-01  e=7.674E-11  Botrytis cinerea
  8h6u-assembly1_C  TM=9.448E-01  e=1.043E-10  Botrytis cinerea
  8h72-assembly1_A  TM=8.121E-01  e=5.890E-03  Dendrothele bispora CBS 962.96

Secondary structure (DSSP, 8-state):
----------------------------------PPPP--PPP---------TT-STT-PPPPPPTTHHHHHHHHHHHHHHHTT--HHHHHHHHHH-HHHHHHHHSTT--HHHHHHHHHHHHHHHHHHHHHHTSTTSS-HHHHHHHHHHHHHTTSTTPPPP-TTT-HHHHHHHHHHHHHHHHSPBTB-

Foldseek 3Di:
DDDDDDDDDDDDDDDDDDDDDDDDDDDPPDPPDPDDDPDPDPPPDDDDDDDPPQPDPPNDDFQFAPCLVVLLVVLLVVLCVLLVHDPVVSVVVSVVRLLRVLRRVCVHDDSLSSNLSSLVSVLVVVLVCCCVVRDVVPPVVVVVVVVVLLVQLLDPPRDADDSVRPSSSNSSNVSNVSCVVPDDPPDD

Solvent-accessible surface area (backbone atoms only — not comparable to full-atom values): 12040 Å² total; per-residue (Å²): 136,86,88,88,89,83,90,87,88,89,85,89,83,87,90,78,91,85,80,96,78,80,94,75,80,87,81,84,76,79,77,74,76,78,75,75,74,80,76,77,72,79,77,79,79,84,81,79,87,80,72,81,87,66,78,49,96,82,54,67,83,78,54,67,18,89,50,37,72,61,45,34,58,54,46,50,57,49,51,30,58,49,68,67,47,52,73,70,54,37,55,53,55,58,69,70,38,53,36,60,57,32,16,54,76,41,39,83,56,55,64,70,58,46,42,42,45,26,49,44,53,54,33,53,54,60,56,48,40,33,47,72,79,38,83,32,50,86,32,68,68,61,40,48,50,53,52,54,55,58,55,44,56,76,44,90,88,41,80,86,66,45,50,87,80,38,35,64,60,26,45,46,45,56,36,50,54,51,50,62,71,69,48,61,96,82,68,132

InterPro domains:
  IPR008949 Isoprenoid synthase domain superfamily [G3DSA:1.10.600.10] (40-187)
  IPR008949 Isoprenoid synthase domain superfamily [SSF48576] (69-185)